Protein AF-A0A150J4T4-F1 (afdb_monomer)

Radius of gyration: 51.28 Å; Cα contacts (8 Å, |Δi|>4): 70; chains: 1; bounding box: 81×73×140 Å

Structure (mmCIF, N/CA/C/O backbone):
data_AF-A0A150J4T4-F1
#
_entry.id   AF-A0A150J4T4-F1
#
loop_
_atom_site.group_PDB
_atom_site.id
_atom_site.type_symbol
_atom_site.label_atom_id
_atom_site.label_alt_id
_atom_site.label_comp_id
_atom_site.label_asym_id
_atom_site.label_entity_id
_atom_site.label_seq_id
_atom_site.pdbx_PDB_ins_code
_atom_site.Cartn_x
_atom_site.Cartn_y
_atom_site.Cartn_z
_atom_site.occupancy
_atom_site.B_iso_or_equiv
_atom_site.auth_seq_id
_atom_site.auth_comp_id
_atom_site.auth_asym_id
_atom_site.auth_atom_id
_atom_site.pdbx_PDB_model_num
ATOM 1 N N . MET A 1 1 ? -23.985 5.289 67.553 1.00 44.44 1 MET A N 1
ATOM 2 C CA . MET A 1 1 ? -24.535 4.286 66.618 1.00 44.44 1 MET A CA 1
ATOM 3 C C . MET A 1 1 ? -24.590 2.968 67.360 1.00 44.44 1 MET A C 1
ATOM 5 O O . MET A 1 1 ? -23.587 2.594 67.950 1.00 44.44 1 MET A O 1
ATOM 9 N N . VAL A 1 2 ? -25.762 2.345 67.443 1.00 43.94 2 VAL A N 1
ATOM 10 C CA . VAL A 1 2 ? -25.934 1.063 68.137 1.00 43.94 2 VAL A CA 1
ATOM 11 C C . VAL A 1 2 ? -25.702 -0.031 67.099 1.00 43.94 2 VAL A C 1
ATOM 13 O O . VAL A 1 2 ? -26.466 -0.115 66.142 1.00 43.94 2 VAL A O 1
ATOM 16 N N . GLU A 1 3 ? -24.636 -0.821 67.242 1.00 53.38 3 GLU A N 1
ATOM 17 C CA . GLU A 1 3 ? -24.414 -2.005 66.402 1.00 53.38 3 GLU A CA 1
ATOM 18 C C . GLU A 1 3 ? -25.508 -3.039 66.697 1.00 53.38 3 GLU A C 1
ATOM 20 O O . GLU A 1 3 ? -25.481 -3.738 67.712 1.00 53.38 3 GLU A O 1
ATOM 25 N N . GLY A 1 4 ? -26.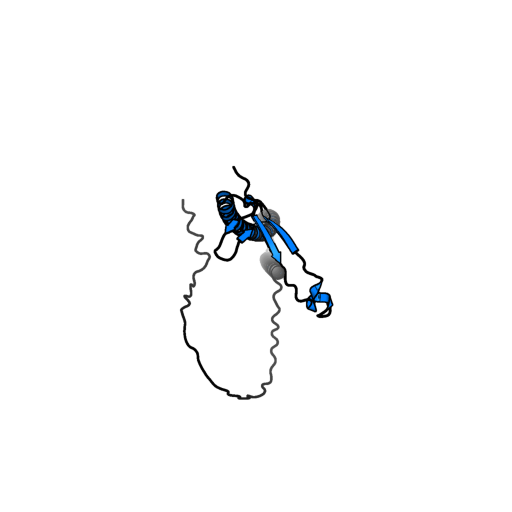505 -3.113 65.818 1.00 56.88 4 GLY A N 1
ATOM 26 C CA . GLY A 1 4 ? -27.524 -4.152 65.862 1.00 56.88 4 GLY A CA 1
ATOM 27 C C . GLY A 1 4 ? -26.960 -5.452 65.300 1.00 56.88 4 GLY A C 1
ATOM 28 O O . GLY A 1 4 ? -26.670 -5.536 64.110 1.00 56.88 4 GLY A O 1
ATOM 29 N N . LYS A 1 5 ? -26.810 -6.478 66.142 1.00 61.44 5 LYS A N 1
ATOM 30 C CA . LYS A 1 5 ? -26.473 -7.838 65.696 1.00 61.44 5 LYS A CA 1
ATOM 31 C C . LYS A 1 5 ? -27.761 -8.627 65.505 1.00 61.44 5 LYS A C 1
ATOM 33 O O . LYS A 1 5 ? -28.529 -8.779 66.453 1.00 61.44 5 LYS A O 1
ATOM 38 N N . ILE A 1 6 ? -27.984 -9.146 64.299 1.00 65.25 6 ILE A N 1
ATOM 39 C CA . ILE A 1 6 ? -29.091 -10.069 64.039 1.00 65.25 6 ILE A CA 1
ATOM 40 C C . ILE A 1 6 ? -28.565 -11.489 64.249 1.00 65.25 6 ILE A C 1
ATOM 42 O O . ILE A 1 6 ? -27.699 -11.957 63.507 1.00 65.25 6 ILE A O 1
ATOM 46 N N . LEU A 1 7 ? -29.077 -12.168 65.281 1.00 63.00 7 LEU A N 1
ATOM 47 C CA . LEU A 1 7 ? -28.852 -13.598 65.482 1.00 63.00 7 LEU A CA 1
ATOM 48 C C . LEU A 1 7 ? -29.991 -14.380 64.837 1.00 63.00 7 LEU A C 1
ATOM 50 O O . LEU A 1 7 ? -31.134 -14.304 65.289 1.00 63.00 7 LEU A O 1
ATOM 54 N N . ILE A 1 8 ? -29.665 -15.179 63.823 1.00 66.31 8 ILE A N 1
ATOM 55 C CA . ILE A 1 8 ? -30.619 -16.116 63.234 1.00 66.31 8 ILE A CA 1
ATOM 56 C C . ILE A 1 8 ? -30.304 -17.514 63.765 1.00 66.31 8 ILE A C 1
ATOM 58 O O . ILE A 1 8 ? -29.248 -18.087 63.491 1.00 66.31 8 ILE A O 1
ATOM 62 N N . HIS A 1 9 ? -31.242 -18.065 64.537 1.00 60.38 9 HIS A N 1
ATOM 63 C CA . HIS A 1 9 ? -31.222 -19.463 64.955 1.00 60.38 9 HIS A CA 1
ATOM 64 C C . HIS A 1 9 ? -31.926 -20.311 63.900 1.00 60.38 9 HIS A C 1
ATOM 66 O O . HIS A 1 9 ? -33.154 -20.397 63.875 1.00 60.38 9 HIS A O 1
ATOM 72 N N . MET A 1 10 ? -31.147 -20.947 63.026 1.00 56.84 10 MET A N 1
ATOM 73 C CA . MET A 1 10 ? -31.688 -21.884 62.049 1.00 56.84 10 MET A CA 1
ATOM 74 C C . MET A 1 10 ? -31.627 -23.303 62.608 1.00 56.84 10 MET A C 1
ATOM 76 O O . MET A 1 10 ? -30.552 -23.836 62.880 1.00 56.84 10 MET A O 1
ATOM 80 N N . LYS A 1 11 ? -32.796 -23.933 62.753 1.00 57.69 11 LYS A N 1
ATOM 81 C CA . LYS A 1 11 ? -32.890 -25.387 62.896 1.00 57.69 11 LYS A CA 1
ATOM 82 C C . LYS A 1 11 ? -32.939 -25.969 61.493 1.00 57.69 11 LYS A C 1
ATOM 84 O O . LYS A 1 11 ? -34.006 -26.004 60.882 1.00 57.69 11 LYS A O 1
ATOM 89 N N . LEU A 1 12 ? -31.789 -26.389 60.968 1.00 52.47 12 LEU A N 1
ATOM 90 C CA . LEU A 1 12 ? -31.786 -27.186 59.748 1.00 52.47 12 LEU A CA 1
ATOM 91 C C . LEU A 1 12 ? -32.365 -28.562 60.091 1.00 52.47 12 LEU A C 1
ATOM 93 O O . LEU A 1 12 ? -31.706 -29.397 60.705 1.00 52.47 12 LEU A O 1
ATOM 97 N N . GLY A 1 13 ? -33.614 -28.795 59.695 1.00 52.12 13 GLY A N 1
ATOM 98 C CA . GLY A 1 13 ? -34.152 -30.143 59.585 1.00 52.12 13 GLY A CA 1
ATOM 99 C C . GLY A 1 13 ? -33.518 -30.814 58.375 1.00 52.12 13 GLY A C 1
ATOM 100 O O . GLY A 1 13 ? -34.108 -30.819 57.301 1.00 52.12 13 GLY A O 1
ATOM 101 N N . GLN A 1 14 ? -32.294 -31.320 58.511 1.00 53.34 14 GLN A N 1
ATOM 102 C CA . GLN A 1 14 ? -31.745 -32.213 57.496 1.00 53.34 14 GLN A CA 1
ATOM 103 C C . GLN A 1 14 ? -32.508 -33.537 57.594 1.00 53.34 14 GLN A C 1
ATOM 105 O O . GLN A 1 14 ? -32.592 -34.129 58.672 1.00 53.34 14 GLN A O 1
ATOM 110 N N . SER A 1 15 ? -33.105 -33.987 56.487 1.00 51.44 15 SER A N 1
ATOM 111 C CA . SER A 1 15 ? -33.584 -35.367 56.397 1.00 51.44 15 SER A CA 1
ATOM 112 C C . SER A 1 15 ? -32.381 -36.276 56.635 1.00 51.44 15 SER A C 1
ATOM 114 O O . SER A 1 15 ? -31.403 -36.208 55.895 1.00 51.44 15 SER A O 1
ATOM 116 N N . ALA A 1 16 ? -32.426 -37.114 57.671 1.00 51.28 16 ALA A N 1
ATOM 117 C CA . ALA A 1 16 ? -31.330 -38.021 58.017 1.00 51.28 16 ALA A CA 1
ATOM 118 C C . ALA A 1 16 ? -30.992 -39.041 56.911 1.00 51.28 16 ALA A C 1
ATOM 120 O O . ALA A 1 16 ? -29.945 -39.687 56.964 1.00 51.28 16 ALA A O 1
ATOM 121 N N . GLU A 1 17 ? -31.833 -39.134 55.878 1.00 52.50 17 GLU A N 1
ATOM 122 C CA . GLU A 1 17 ? -31.587 -39.929 54.677 1.00 52.50 17 GLU A CA 1
ATOM 123 C C . GLU A 1 17 ? -30.376 -39.429 53.876 1.00 52.50 17 GLU A C 1
ATOM 125 O O . GLU A 1 17 ? -29.665 -40.249 53.302 1.00 52.50 17 GLU A O 1
ATOM 130 N N . SER A 1 18 ? -30.057 -38.124 53.891 1.00 54.88 18 SER A N 1
ATOM 131 C CA . SER A 1 18 ? -28.910 -37.589 53.133 1.00 54.88 18 SER A CA 1
ATOM 132 C C . SER A 1 18 ? -27.544 -37.997 53.700 1.00 54.88 18 SER A C 1
ATOM 134 O O . SER A 1 18 ? -26.526 -37.788 53.047 1.00 54.88 18 SER A O 1
ATOM 136 N N . TYR A 1 19 ? -27.518 -38.573 54.905 1.00 54.88 19 TYR A N 1
ATOM 137 C CA . TYR A 1 19 ? -26.314 -39.058 55.588 1.00 54.88 19 TYR A CA 1
ATOM 138 C C . TYR A 1 19 ? -26.352 -40.572 55.868 1.00 54.88 19 TYR A C 1
ATOM 140 O O . TYR A 1 19 ? -25.467 -41.083 56.549 1.00 54.88 19 TYR A O 1
ATOM 148 N N . GLY A 1 20 ? -27.358 -41.299 55.359 1.00 56.78 20 GLY A N 1
ATOM 149 C CA . GLY A 1 20 ? -27.469 -42.755 55.525 1.00 56.78 20 GLY A CA 1
ATOM 150 C C . GLY A 1 20 ? -27.797 -43.230 56.949 1.00 56.78 20 GLY A C 1
ATOM 151 O O . GLY A 1 20 ? -27.531 -44.383 57.279 1.00 56.78 20 GLY A O 1
ATOM 152 N N . LEU A 1 21 ? -28.357 -42.362 57.798 1.00 57.34 21 LEU A N 1
ATOM 153 C CA . LEU A 1 21 ? -28.653 -42.658 59.205 1.00 57.34 21 LEU A CA 1
ATOM 154 C C . LEU A 1 21 ? -30.080 -43.196 59.383 1.00 57.34 21 LEU A C 1
ATOM 156 O O . LEU A 1 21 ? -31.029 -42.720 58.755 1.00 57.34 21 LEU A O 1
ATOM 160 N N . SER A 1 22 ? -30.260 -44.169 60.281 1.00 55.09 22 SER A N 1
ATOM 161 C CA . SER A 1 22 ? -31.578 -44.749 60.571 1.00 55.09 22 SER A CA 1
ATOM 162 C C . SER A 1 22 ? -32.518 -43.738 61.253 1.00 55.09 22 SER A C 1
ATOM 164 O O . SER A 1 22 ? -32.083 -42.795 61.921 1.00 55.09 22 SER A O 1
ATOM 166 N N . ARG A 1 23 ? -33.844 -43.950 61.169 1.00 57.28 23 ARG A N 1
ATOM 167 C CA . ARG A 1 23 ? -34.845 -43.107 61.870 1.00 57.28 23 ARG A CA 1
ATOM 168 C C . ARG A 1 23 ? -34.575 -42.982 63.379 1.00 57.28 23 ARG A C 1
ATOM 170 O O . ARG A 1 23 ? -34.907 -41.957 63.971 1.00 57.28 23 ARG A O 1
ATOM 177 N N . SER A 1 24 ? -33.952 -43.980 63.999 1.00 58.16 24 SER A N 1
ATOM 178 C CA . SER A 1 24 ? -33.509 -43.958 65.400 1.00 58.16 24 SER A CA 1
ATOM 179 C C . SER A 1 24 ? -32.331 -43.010 65.654 1.00 58.16 24 SER A C 1
ATOM 181 O O . SER A 1 24 ? -32.320 -42.325 66.674 1.00 58.16 24 SER A O 1
ATOM 183 N N . GLU A 1 25 ? -31.382 -42.909 64.722 1.00 52.38 25 GLU A N 1
ATOM 184 C CA . GLU A 1 25 ? -30.168 -42.083 64.847 1.00 52.38 25 GLU A CA 1
ATOM 185 C C . GLU A 1 25 ? -30.406 -40.626 64.419 1.00 52.38 25 GLU A C 1
ATOM 187 O O . GLU A 1 25 ? -29.775 -39.704 64.936 1.00 52.38 25 GLU A O 1
ATOM 192 N N . SER A 1 26 ? -31.402 -40.394 63.558 1.00 52.44 26 SER A N 1
ATOM 193 C CA . SER A 1 26 ? -31.845 -39.060 63.126 1.00 52.44 26 SER A CA 1
ATOM 194 C C . SER A 1 26 ? -32.276 -38.134 64.273 1.00 52.44 26 SER A C 1
ATOM 196 O O . SER A 1 26 ? -32.155 -36.913 64.172 1.00 52.44 26 SER A O 1
ATOM 198 N N . LYS A 1 27 ? -32.750 -38.697 65.396 1.00 52.16 27 LYS A N 1
ATOM 199 C CA . LYS A 1 27 ? -33.182 -37.918 66.568 1.00 52.16 27 LYS A CA 1
ATOM 200 C C . LYS A 1 27 ? -32.024 -37.250 67.320 1.00 52.16 27 LYS A C 1
ATOM 202 O O . LYS A 1 27 ? -32.295 -36.315 68.073 1.00 52.16 27 LYS A O 1
ATOM 207 N N . LEU A 1 28 ? -30.777 -37.696 67.130 1.00 49.78 28 LEU A N 1
ATOM 208 C CA . LEU A 1 28 ? -29.605 -37.153 67.830 1.00 49.78 28 LEU A CA 1
ATOM 209 C C . LEU A 1 28 ? -28.916 -35.989 67.102 1.00 49.78 28 LEU A C 1
ATOM 211 O O . LEU A 1 28 ? -28.213 -35.213 67.745 1.00 49.78 28 LEU A O 1
ATOM 215 N N . LEU A 1 29 ? -29.129 -35.813 65.796 1.00 52.09 29 LEU A N 1
ATOM 216 C CA . LEU A 1 29 ? -28.404 -34.823 64.991 1.00 52.09 29 LEU A CA 1
ATOM 217 C C . LEU A 1 29 ? -29.255 -33.576 64.746 1.00 52.09 29 LEU A C 1
ATOM 219 O O . LEU A 1 29 ? -29.727 -33.307 63.645 1.00 52.09 29 LEU A O 1
ATOM 223 N N . ARG A 1 30 ? -29.461 -32.789 65.806 1.00 54.19 30 ARG A N 1
ATOM 224 C CA . ARG A 1 30 ? -29.933 -31.406 65.662 1.00 54.19 30 ARG A CA 1
ATOM 225 C C . ARG A 1 30 ? -28.726 -30.505 65.452 1.00 54.19 30 ARG A C 1
ATOM 227 O O . ARG A 1 30 ? -28.098 -30.069 66.411 1.00 54.19 30 ARG A O 1
ATOM 234 N N . PHE A 1 31 ? -28.412 -30.227 64.194 1.00 55.84 31 PHE A N 1
ATOM 235 C CA . PHE A 1 31 ? -27.431 -29.205 63.861 1.00 55.84 31 PHE A CA 1
ATOM 236 C C . PHE A 1 31 ? -28.074 -27.827 64.030 1.00 55.84 31 PHE A C 1
ATOM 238 O O . PHE A 1 31 ? -28.913 -27.404 63.234 1.00 55.84 31 PHE A O 1
ATOM 245 N N . GLU A 1 32 ? -27.704 -27.130 65.101 1.00 57.91 32 GLU A N 1
ATOM 246 C CA . GLU A 1 32 ? -28.008 -25.711 65.258 1.00 57.91 32 GLU A CA 1
ATOM 247 C C . GLU A 1 32 ? -26.859 -24.902 64.655 1.00 57.91 32 GLU A C 1
ATOM 249 O O . GLU A 1 32 ? -25.772 -24.816 65.227 1.00 57.91 32 GLU A O 1
ATOM 254 N N . THR A 1 33 ? -27.087 -24.307 63.486 1.00 58.50 33 THR A N 1
ATOM 255 C CA . THR A 1 33 ? -26.124 -23.379 62.888 1.00 58.50 33 THR A CA 1
ATOM 256 C C . THR A 1 33 ? -26.518 -21.961 63.274 1.00 58.50 33 THR A C 1
ATOM 258 O O . THR A 1 33 ? -27.594 -21.478 62.916 1.00 58.50 33 THR A O 1
ATOM 261 N N . LYS A 1 34 ? -25.646 -21.291 64.030 1.00 63.31 34 LYS A N 1
ATOM 262 C CA . LYS A 1 34 ? -25.787 -19.867 64.344 1.00 63.31 34 LYS A CA 1
ATOM 263 C C . LYS A 1 34 ? -25.130 -19.063 63.231 1.00 63.31 34 LYS A C 1
ATOM 265 O O . LYS A 1 34 ? -23.927 -19.192 63.017 1.00 63.31 34 LYS A O 1
ATOM 270 N N . ILE A 1 35 ? -25.915 -18.243 62.541 1.00 69.38 35 ILE A N 1
ATOM 271 C CA . ILE A 1 35 ? -25.404 -17.284 61.560 1.00 69.38 35 ILE A CA 1
ATOM 272 C C . ILE A 1 35 ? -25.532 -15.895 62.179 1.00 69.38 35 ILE A C 1
ATOM 274 O O . ILE A 1 35 ? -26.624 -15.481 62.576 1.00 69.38 35 ILE A O 1
ATOM 278 N N . THR A 1 36 ? -24.402 -15.200 62.283 1.00 70.06 36 THR A N 1
ATOM 279 C CA . THR A 1 36 ? -24.341 -13.801 62.714 1.00 70.06 36 THR A CA 1
ATOM 280 C C . THR A 1 36 ? -24.203 -12.950 61.465 1.00 70.06 36 THR A C 1
ATOM 282 O O . THR A 1 36 ? -23.236 -13.127 60.730 1.00 70.06 36 THR A O 1
ATOM 285 N N . ILE A 1 37 ? -25.164 -12.060 61.228 1.00 71.25 37 ILE A N 1
ATOM 286 C CA . ILE A 1 37 ? -25.134 -11.121 60.102 1.00 71.25 37 ILE A CA 1
ATOM 287 C C . ILE A 1 37 ? -24.942 -9.720 60.677 1.00 71.25 37 ILE A C 1
ATOM 289 O O . ILE A 1 37 ? -25.642 -9.330 61.621 1.00 71.25 37 ILE A O 1
ATOM 293 N N . VAL A 1 38 ? -23.981 -8.980 60.130 1.00 75.25 38 VAL A N 1
ATOM 294 C CA . VAL A 1 38 ? -23.744 -7.575 60.489 1.00 75.25 38 VAL A CA 1
ATOM 295 C C . VAL A 1 38 ? -24.629 -6.680 59.618 1.00 75.25 38 VAL A C 1
ATOM 297 O O . VAL A 1 38 ? -24.877 -6.998 58.458 1.00 75.25 38 VAL A O 1
ATOM 300 N N . SER A 1 39 ? -25.107 -5.552 60.153 1.00 72.06 39 SER A N 1
ATOM 301 C CA . SER A 1 39 ? -25.950 -4.597 59.412 1.00 72.06 39 SER A CA 1
ATOM 302 C C . SER A 1 39 ? -25.355 -4.181 58.066 1.00 72.06 39 SER A C 1
ATOM 304 O O . SER A 1 39 ? -26.080 -4.065 57.085 1.00 72.06 39 SER A O 1
ATOM 306 N N . ASP A 1 40 ? -24.036 -4.015 58.016 1.00 71.88 40 ASP A N 1
ATOM 307 C CA . ASP A 1 40 ? -23.297 -3.563 56.834 1.00 71.88 40 ASP A CA 1
ATOM 308 C C . ASP A 1 40 ? -23.242 -4.617 55.718 1.00 71.88 40 ASP A C 1
ATOM 310 O O . ASP A 1 40 ? -22.924 -4.299 54.574 1.00 71.88 40 ASP A O 1
ATOM 314 N N . GLU A 1 41 ? -23.549 -5.875 56.041 1.00 73.56 41 GLU A N 1
ATOM 315 C CA . GLU A 1 41 ? -23.630 -6.971 55.076 1.00 73.56 41 GLU A CA 1
ATOM 316 C C . GLU A 1 41 ? -25.030 -7.068 54.449 1.00 73.56 41 GLU A C 1
ATOM 318 O O . GLU A 1 41 ? -25.207 -7.756 53.446 1.00 73.56 41 GLU A O 1
ATOM 323 N N . ILE A 1 42 ? -26.040 -6.396 55.014 1.00 76.62 42 ILE A N 1
ATOM 324 C CA . ILE A 1 42 ? -27.425 -6.462 54.537 1.00 76.62 42 ILE A CA 1
ATOM 325 C C . ILE A 1 42 ? -27.626 -5.455 53.403 1.00 76.62 42 ILE A C 1
ATOM 327 O O . ILE A 1 42 ? -27.611 -4.244 53.601 1.00 76.62 42 ILE A O 1
ATOM 331 N N . VAL A 1 43 ? -27.884 -5.972 52.203 1.00 76.62 43 VAL A N 1
ATOM 332 C CA . VAL A 1 43 ? -28.137 -5.172 50.995 1.00 76.62 43 VAL A CA 1
ATOM 333 C C . VAL A 1 43 ? -29.601 -4.755 50.910 1.00 76.62 43 VAL A C 1
ATOM 335 O O . VAL A 1 43 ? -29.919 -3.639 50.507 1.00 76.62 43 VAL A O 1
ATOM 338 N N . SER A 1 44 ? -30.511 -5.670 51.246 1.00 78.75 44 SER A N 1
ATOM 339 C CA . SER A 1 44 ? -31.951 -5.437 51.173 1.00 78.75 44 SER A CA 1
ATOM 340 C C . SER A 1 44 ? -32.707 -6.406 52.079 1.00 78.75 44 SER A C 1
ATOM 342 O O . SER A 1 44 ? -32.322 -7.570 52.211 1.00 78.75 44 SER A O 1
ATOM 344 N N . VAL A 1 45 ? -33.795 -5.927 52.681 1.00 80.31 45 VAL A N 1
ATOM 345 C CA . VAL A 1 45 ? -34.725 -6.726 53.485 1.00 80.31 45 VAL A CA 1
ATOM 346 C C . VAL A 1 45 ? -36.075 -6.728 52.775 1.00 80.31 45 VAL A C 1
ATOM 348 O O . VAL A 1 45 ? -36.731 -5.693 52.666 1.00 80.31 45 VAL A O 1
ATOM 351 N N . GLY A 1 46 ? -36.465 -7.888 52.255 1.00 81.75 46 GLY A N 1
ATOM 352 C CA . GLY A 1 46 ? -37.793 -8.144 51.714 1.00 81.75 46 GLY A CA 1
ATOM 353 C C . GLY A 1 46 ? -38.745 -8.686 52.782 1.00 81.75 46 GLY A C 1
ATOM 354 O O . GLY A 1 46 ? -38.369 -8.890 53.934 1.00 81.75 46 GLY A O 1
ATOM 355 N N . LYS A 1 47 ? -39.991 -8.958 52.381 1.00 83.06 47 LYS A N 1
ATOM 356 C CA . LYS A 1 47 ? -41.014 -9.531 53.271 1.00 83.06 47 LYS A CA 1
ATOM 357 C C . LYS A 1 47 ? -40.627 -10.926 53.788 1.00 83.06 47 LYS A C 1
ATOM 359 O O . LYS A 1 47 ? -40.839 -11.202 54.962 1.00 83.06 47 LYS A O 1
ATOM 364 N N . ASP A 1 48 ? -40.020 -11.747 52.926 1.00 82.56 48 ASP A N 1
ATOM 365 C CA . ASP A 1 48 ? -39.706 -13.159 53.205 1.00 82.56 48 ASP A CA 1
ATOM 366 C C . ASP A 1 48 ? -38.211 -13.508 53.030 1.00 82.56 48 ASP A C 1
ATOM 368 O O . ASP A 1 48 ? -37.812 -14.656 53.223 1.00 82.56 48 ASP A O 1
ATOM 372 N N . CYS A 1 49 ? -37.358 -12.548 52.650 1.00 77.19 49 CYS A N 1
ATOM 373 C CA . CYS A 1 49 ? -35.932 -12.792 52.416 1.00 77.19 49 CYS A CA 1
ATOM 374 C C . CYS A 1 49 ? -35.048 -11.607 52.825 1.00 77.19 49 CYS A C 1
ATOM 376 O O . CYS A 1 49 ? -35.457 -10.450 52.768 1.00 77.19 49 CYS A O 1
ATOM 378 N N . ILE A 1 50 ? -33.807 -11.907 53.211 1.00 77.25 50 ILE A N 1
ATOM 379 C CA . ILE A 1 50 ? -32.753 -10.919 53.463 1.00 77.25 50 ILE A CA 1
ATOM 380 C C . ILE A 1 50 ? -31.638 -11.187 52.453 1.00 77.25 50 ILE A C 1
ATOM 382 O O . ILE A 1 50 ? -31.128 -12.306 52.378 1.00 77.25 50 ILE A O 1
ATOM 386 N N . ILE A 1 51 ? -31.271 -10.174 51.670 1.00 78.38 51 ILE A N 1
ATOM 387 C CA . ILE A 1 51 ? -30.161 -10.243 50.717 1.00 78.38 51 ILE A CA 1
ATOM 388 C C . ILE A 1 51 ? -28.909 -9.742 51.427 1.00 78.38 51 ILE A C 1
ATOM 390 O O . ILE A 1 51 ? -28.860 -8.592 51.863 1.00 78.38 51 ILE A O 1
ATOM 394 N N . VAL A 1 52 ? -27.902 -10.608 51.524 1.00 78.50 52 VAL A N 1
ATOM 395 C CA . VAL A 1 52 ? -26.642 -10.332 52.219 1.00 78.50 52 VAL A CA 1
ATOM 396 C C . VAL A 1 52 ? -25.500 -10.332 51.202 1.00 78.50 52 VAL A C 1
ATOM 398 O O . VAL A 1 52 ? -25.341 -11.308 50.466 1.00 78.50 52 VAL A O 1
ATOM 401 N N . SER A 1 53 ? -24.695 -9.271 51.142 1.00 72.88 53 SER A N 1
ATOM 402 C CA . SER A 1 53 ? -23.451 -9.252 50.372 1.00 72.88 53 SER A CA 1
ATOM 403 C C . SER A 1 53 ? -22.294 -9.649 51.275 1.00 72.88 53 SER A C 1
ATOM 405 O O . SER A 1 53 ? -22.049 -9.032 52.307 1.00 72.88 53 SER A O 1
ATOM 407 N N . LYS A 1 54 ? -21.523 -10.662 50.867 1.00 66.06 54 LYS A N 1
ATOM 408 C CA . LYS A 1 54 ? -20.267 -11.041 51.536 1.00 66.06 54 LYS A CA 1
ATOM 409 C C . LYS A 1 54 ? -19.126 -10.058 51.222 1.00 66.06 54 LYS A C 1
ATOM 411 O O . LYS A 1 54 ? -18.065 -10.456 50.752 1.00 66.06 54 LYS A O 1
ATOM 416 N N . GLY A 1 55 ? -19.366 -8.767 51.429 1.00 66.50 55 GLY A N 1
ATOM 417 C CA . GLY A 1 55 ? -18.435 -7.680 51.138 1.00 66.50 55 GLY A CA 1
ATOM 418 C C . GLY A 1 55 ? -19.139 -6.325 51.070 1.00 66.50 55 GLY A C 1
ATOM 419 O O . GLY A 1 55 ? -20.362 -6.263 50.928 1.00 66.50 55 GLY A O 1
ATOM 420 N N . LYS A 1 56 ? -18.362 -5.238 51.157 1.00 68.38 56 LYS A N 1
ATOM 421 C CA . LYS A 1 56 ? -18.875 -3.872 50.984 1.00 68.38 56 LYS A CA 1
ATOM 422 C C . LYS A 1 56 ? -19.350 -3.696 49.545 1.00 68.38 56 LYS A C 1
ATOM 424 O O . LYS A 1 56 ? -18.544 -3.804 48.621 1.00 68.38 56 LYS A O 1
ATOM 429 N N . LEU A 1 57 ? -20.642 -3.431 49.356 1.00 69.00 57 LEU A N 1
ATOM 430 C CA . LEU A 1 57 ? -21.152 -3.042 48.045 1.00 69.00 57 LEU A CA 1
ATOM 431 C C . LEU A 1 57 ? -20.517 -1.694 47.662 1.00 69.00 57 LEU A C 1
ATOM 433 O O . LEU A 1 57 ? -20.583 -0.761 48.469 1.00 69.00 57 LEU A O 1
ATOM 437 N N . PRO A 1 58 ? -19.914 -1.560 46.469 1.00 72.50 58 PRO A N 1
ATOM 438 C CA . PRO A 1 58 ? -19.454 -0.262 46.007 1.00 72.50 58 PRO A CA 1
ATOM 439 C C . PRO A 1 58 ? -20.651 0.704 45.903 1.00 72.50 58 PRO A C 1
ATOM 441 O O . PRO A 1 58 ? -21.763 0.272 45.569 1.00 72.50 58 PRO A O 1
ATOM 444 N N . PRO A 1 59 ? -20.456 2.002 46.191 1.00 81.62 59 PRO A N 1
ATOM 445 C CA . PRO A 1 59 ? -21.494 3.017 46.081 1.00 81.62 59 PRO A CA 1
ATOM 446 C C . PRO A 1 59 ? -22.224 2.969 44.735 1.00 81.62 59 PRO A C 1
ATOM 448 O O . PRO A 1 59 ? -21.626 2.727 43.684 1.00 81.62 59 PRO A O 1
ATOM 451 N N . LEU A 1 60 ? -23.521 3.292 44.741 1.00 79.44 60 LEU A N 1
ATOM 452 C CA . LEU A 1 60 ? -24.349 3.355 43.527 1.00 79.44 60 LEU A CA 1
ATOM 453 C C . LEU A 1 60 ? -23.735 4.237 42.425 1.00 79.44 60 LEU A C 1
ATOM 455 O O . LEU A 1 60 ? -23.910 3.961 41.238 1.00 79.44 60 LEU A O 1
ATOM 459 N N . GLU A 1 61 ? -23.012 5.288 42.806 1.00 84.75 61 GLU A N 1
ATOM 460 C CA . GLU A 1 61 ? -22.295 6.172 41.883 1.00 84.75 61 GLU A CA 1
ATOM 461 C C . GLU A 1 61 ? -21.161 5.460 41.138 1.00 84.75 61 GLU A C 1
ATOM 463 O O . GLU A 1 61 ? -21.018 5.635 39.929 1.00 84.75 61 GLU A O 1
ATOM 468 N N . GLU A 1 62 ? -20.390 4.617 41.825 1.00 86.00 62 GLU A N 1
ATOM 469 C CA . GLU A 1 62 ? -19.305 3.837 41.221 1.00 86.00 62 GLU A CA 1
ATOM 470 C C . GLU A 1 62 ? -19.852 2.784 40.258 1.00 86.00 62 GLU A C 1
ATOM 472 O O . GLU A 1 62 ? -19.329 2.617 39.158 1.00 86.00 62 GLU A O 1
ATOM 477 N N . ILE A 1 63 ? -20.971 2.142 40.610 1.00 85.25 63 ILE A N 1
ATOM 478 C CA . ILE A 1 63 ? -21.651 1.178 39.733 1.00 85.25 63 ILE A CA 1
ATOM 479 C C . ILE A 1 63 ? -22.138 1.862 38.446 1.00 85.25 63 ILE A C 1
ATOM 481 O O . ILE A 1 63 ? -22.006 1.306 37.353 1.00 85.25 63 ILE A O 1
ATOM 485 N N . LYS A 1 64 ? -22.689 3.080 38.547 1.00 89.00 64 LYS A N 1
ATOM 486 C CA . LYS A 1 64 ? -23.098 3.867 37.372 1.00 89.00 64 LYS A CA 1
ATOM 487 C C . LYS A 1 64 ? -21.895 4.242 36.503 1.00 89.00 64 LYS A C 1
ATOM 489 O O . LYS A 1 64 ? -21.963 4.044 35.293 1.00 89.00 64 LYS A O 1
ATOM 494 N N . LYS A 1 65 ? -20.792 4.705 37.104 1.00 92.94 65 LYS A N 1
ATOM 495 C CA . LYS A 1 65 ? -19.541 5.006 36.383 1.00 92.94 65 LYS A CA 1
ATOM 496 C C . LYS A 1 65 ? -18.994 3.774 35.663 1.00 92.94 65 LYS A C 1
ATOM 498 O O . LYS A 1 65 ? -18.671 3.858 34.487 1.00 92.94 65 LYS A O 1
ATOM 503 N N . ALA A 1 66 ? -18.983 2.613 36.317 1.00 90.44 66 ALA A N 1
ATOM 504 C CA . ALA A 1 66 ? -18.531 1.363 35.711 1.00 90.44 66 ALA A CA 1
ATOM 505 C C . ALA A 1 66 ? -19.366 0.958 34.483 1.00 90.44 66 ALA A C 1
ATOM 507 O O . ALA A 1 66 ? -18.813 0.462 33.504 1.00 90.44 66 ALA A O 1
ATOM 508 N N . LYS A 1 67 ? -20.686 1.201 34.496 1.00 92.94 67 LYS A N 1
ATOM 509 C CA . LYS A 1 67 ? -21.534 0.976 33.313 1.00 92.94 67 LYS A CA 1
ATOM 510 C C . LYS A 1 67 ? -21.164 1.896 32.151 1.00 92.94 67 LYS A C 1
ATOM 512 O O . LYS A 1 67 ? -21.106 1.421 31.021 1.00 92.94 67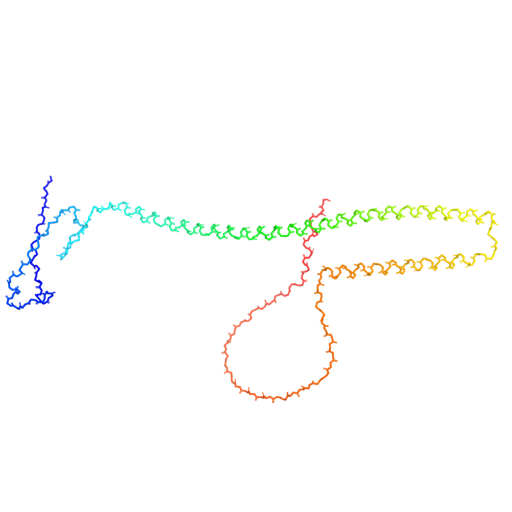 LYS A O 1
ATOM 517 N N . VAL A 1 68 ? -20.904 3.174 32.429 1.00 94.31 68 VAL A N 1
ATOM 518 C CA . VAL A 1 68 ? -20.469 4.143 31.409 1.00 94.31 68 VAL A CA 1
ATOM 519 C C . VAL A 1 68 ? -19.112 3.738 30.840 1.00 94.31 68 VAL A C 1
ATOM 521 O O . VAL A 1 68 ? -18.996 3.575 29.633 1.00 94.31 68 VAL A O 1
ATOM 524 N N . TYR A 1 69 ? -18.130 3.444 31.697 1.00 95.00 69 TYR A N 1
ATOM 525 C CA . TYR A 1 69 ? -16.811 2.988 31.252 1.00 95.00 69 TYR A CA 1
ATOM 526 C C . TYR A 1 69 ? -16.868 1.697 30.446 1.00 95.00 69 TYR A C 1
ATOM 528 O O . TYR A 1 69 ? -16.103 1.535 29.502 1.00 95.00 69 TYR A O 1
ATOM 536 N N . LYS A 1 70 ? -17.774 0.774 30.783 1.00 95.50 70 LYS A N 1
ATOM 537 C CA . LYS A 1 70 ? -17.976 -0.430 29.978 1.00 95.50 70 LYS A CA 1
ATOM 538 C C . LYS A 1 70 ? -18.464 -0.078 28.571 1.00 95.50 70 LYS A C 1
ATOM 540 O O . LYS A 1 70 ? -17.884 -0.563 27.609 1.00 95.50 70 LYS A O 1
ATOM 545 N N . ALA A 1 71 ? -19.475 0.783 28.459 1.00 94.81 71 ALA A N 1
ATOM 546 C CA . ALA A 1 71 ? -19.995 1.221 27.165 1.00 94.81 71 ALA A CA 1
ATOM 547 C C . ALA A 1 71 ? -18.936 1.972 26.337 1.00 94.81 71 ALA A C 1
ATOM 549 O O . ALA A 1 71 ? -18.795 1.719 25.144 1.00 94.81 71 ALA A O 1
ATOM 550 N N . GLU A 1 72 ? -18.152 2.847 26.970 1.00 95.62 72 GLU A N 1
ATOM 551 C CA . GLU A 1 72 ? -17.038 3.544 26.317 1.00 95.62 72 GLU A CA 1
ATOM 552 C C . GLU A 1 72 ? -15.959 2.570 25.839 1.00 95.62 72 GLU A C 1
ATOM 554 O O . GLU A 1 72 ? -15.470 2.696 24.722 1.00 95.62 72 GLU A O 1
ATOM 559 N N . ASN A 1 73 ? -15.604 1.574 26.651 1.00 95.88 73 ASN A N 1
ATOM 560 C CA . ASN A 1 73 ? -14.601 0.574 26.294 1.00 95.88 73 ASN A CA 1
ATOM 561 C C . ASN A 1 73 ? -15.079 -0.314 25.136 1.00 95.88 73 ASN A C 1
ATOM 563 O O . ASN A 1 73 ? -14.316 -0.586 24.214 1.00 95.88 73 ASN A O 1
ATOM 567 N N . ASP A 1 74 ? -16.351 -0.711 25.138 1.00 95.81 74 ASP A N 1
ATOM 568 C CA . ASP A 1 74 ? -16.939 -1.467 24.033 1.00 95.81 74 ASP A CA 1
ATOM 569 C C . ASP A 1 74 ? -16.962 -0.625 22.738 1.00 95.81 74 ASP A C 1
ATOM 571 O O . ASP A 1 74 ? -16.536 -1.114 21.694 1.00 95.81 74 ASP A O 1
ATOM 575 N N . SER A 1 75 ? -17.306 0.668 22.816 1.00 96.56 75 SER A N 1
ATOM 576 C CA . SER A 1 75 ? -17.211 1.592 21.671 1.00 96.56 75 SER A CA 1
ATOM 577 C C . SER A 1 75 ? -15.770 1.804 21.187 1.00 96.56 75 SER A C 1
ATOM 579 O O . SER A 1 75 ? -15.523 1.911 19.986 1.00 96.56 75 SER A O 1
ATOM 581 N N . LEU A 1 76 ? -14.793 1.857 22.096 1.00 96.94 76 LEU A N 1
ATOM 582 C CA . LEU A 1 76 ? -13.381 1.977 21.729 1.00 96.94 76 LEU A CA 1
ATOM 583 C C . LEU A 1 76 ? -12.857 0.714 21.042 1.00 96.94 76 LEU A C 1
ATOM 585 O O . LEU A 1 76 ? -12.047 0.829 20.126 1.00 96.94 76 LEU A O 1
ATOM 589 N N . LYS A 1 77 ? -13.317 -0.476 21.442 1.00 97.25 77 LYS A N 1
ATOM 590 C CA . LYS A 1 77 ? -12.963 -1.731 20.762 1.00 97.25 77 LYS A CA 1
ATOM 591 C C . LYS A 1 77 ? -13.486 -1.773 19.334 1.00 97.25 77 LYS A C 1
ATOM 593 O O . LYS A 1 77 ? -12.766 -2.235 18.458 1.00 97.25 77 LYS A O 1
ATOM 598 N N . GLU A 1 78 ? -14.702 -1.285 19.111 1.00 96.88 78 GLU A N 1
ATOM 599 C CA . GLU A 1 78 ? -15.291 -1.196 17.773 1.00 96.88 78 GLU A CA 1
ATOM 600 C C . GLU A 1 78 ? -14.470 -0.264 16.874 1.00 96.88 78 GLU A C 1
ATOM 602 O O . GLU A 1 78 ? -13.993 -0.688 15.826 1.00 96.88 78 GLU A O 1
ATOM 607 N N . LYS A 1 79 ? -14.154 0.949 17.348 1.00 96.88 79 LYS A N 1
ATOM 608 C CA . LYS A 1 79 ? -13.274 1.881 16.618 1.00 96.88 79 LYS A CA 1
ATOM 609 C C . LYS A 1 79 ? -11.883 1.306 16.353 1.00 96.88 79 LYS A C 1
ATOM 611 O O . LYS A 1 79 ? -11.293 1.557 15.310 1.00 96.88 79 LYS A O 1
ATOM 616 N N . LEU A 1 80 ? -11.331 0.556 17.306 1.00 96.75 80 LEU A N 1
ATOM 617 C CA . LEU A 1 80 ? -10.031 -0.090 17.140 1.00 96.75 80 LEU A CA 1
ATOM 618 C C . LEU A 1 80 ? -10.078 -1.197 16.076 1.00 96.75 80 LEU A C 1
ATOM 620 O O . LEU A 1 80 ? -9.098 -1.379 15.358 1.00 96.75 80 LEU A O 1
ATOM 624 N N . ALA A 1 81 ? -11.200 -1.911 15.956 1.00 97.00 81 ALA A N 1
ATOM 625 C CA . ALA A 1 81 ? -11.411 -2.877 14.883 1.00 97.00 81 ALA A CA 1
ATOM 626 C C . ALA A 1 81 ? -11.498 -2.179 13.516 1.00 97.00 81 ALA A C 1
ATOM 628 O O . ALA A 1 81 ? -10.756 -2.550 12.613 1.00 97.00 81 ALA A O 1
ATOM 629 N N . GLU A 1 82 ? -12.295 -1.112 13.397 1.00 97.06 82 GLU A N 1
ATOM 630 C CA . GLU A 1 82 ? -12.411 -0.325 12.157 1.00 97.06 82 GLU A CA 1
ATOM 631 C C . GLU A 1 82 ? -11.050 0.209 11.681 1.00 97.06 82 GLU A C 1
ATOM 633 O O . GLU A 1 82 ? -10.668 0.026 10.525 1.00 97.06 82 GLU A O 1
ATOM 638 N N . VAL A 1 83 ? -10.271 0.813 12.585 1.00 97.44 83 VAL A N 1
ATOM 639 C CA . VAL A 1 83 ? -8.937 1.342 12.254 1.00 97.44 83 VAL A CA 1
ATOM 640 C C . VAL A 1 83 ? -7.967 0.226 11.855 1.00 97.44 83 VAL A C 1
ATOM 642 O O . VAL A 1 83 ? -7.129 0.427 10.974 1.00 97.44 83 VAL A O 1
ATOM 645 N N . ASN A 1 84 ? -8.064 -0.957 12.467 1.00 97.50 84 ASN A N 1
ATOM 646 C CA . ASN A 1 84 ? -7.249 -2.105 12.067 1.00 97.50 84 ASN A CA 1
ATOM 647 C C . ASN A 1 84 ? -7.611 -2.604 10.662 1.00 97.50 84 ASN A C 1
ATOM 649 O O . ASN A 1 84 ? -6.704 -2.902 9.885 1.00 97.50 84 ASN A O 1
ATOM 653 N N . ASP A 1 85 ? -8.896 -2.638 10.309 1.00 97.12 85 ASP A N 1
ATOM 654 C CA . ASP A 1 85 ? -9.341 -3.033 8.969 1.00 97.12 85 ASP A CA 1
ATOM 655 C C . ASP A 1 85 ? -8.868 -2.026 7.905 1.00 97.12 85 ASP A C 1
ATOM 657 O O . ASP A 1 85 ? -8.399 -2.400 6.824 1.00 97.12 85 ASP A O 1
ATOM 661 N N . GLU A 1 86 ? -8.924 -0.726 8.207 1.00 97.00 86 GLU A N 1
ATOM 662 C CA . GLU A 1 86 ? -8.365 0.324 7.347 1.00 97.00 86 GLU A CA 1
ATOM 663 C C . GLU A 1 86 ? -6.842 0.202 7.194 1.00 97.00 86 GLU A C 1
ATOM 665 O O . GLU A 1 86 ? -6.299 0.359 6.090 1.00 97.00 86 GLU A O 1
ATOM 670 N N . LEU A 1 87 ? -6.139 -0.119 8.282 1.00 96.56 87 LEU A N 1
ATOM 671 C CA . LEU A 1 87 ? -4.700 -0.361 8.266 1.00 96.56 87 LEU A CA 1
ATOM 672 C C . LEU A 1 87 ? -4.351 -1.577 7.398 1.00 96.56 87 LEU A C 1
ATOM 674 O O . LEU A 1 87 ? -3.441 -1.512 6.573 1.00 96.56 87 LEU A O 1
ATOM 678 N N . GLU A 1 88 ? -5.089 -2.675 7.524 1.00 96.94 88 GLU A N 1
ATOM 679 C CA . GLU A 1 88 ? -4.849 -3.864 6.711 1.00 96.94 88 GLU A CA 1
ATOM 680 C C . GLU A 1 88 ? -5.108 -3.583 5.223 1.00 96.94 88 GLU A C 1
ATOM 682 O O . GLU A 1 88 ? -4.293 -3.923 4.360 1.00 96.94 88 GLU A O 1
ATOM 687 N N . ASN A 1 89 ? -6.195 -2.876 4.909 1.00 97.25 89 ASN A N 1
ATOM 688 C CA . ASN A 1 89 ? -6.513 -2.468 3.543 1.00 97.25 89 ASN A CA 1
ATOM 689 C C . ASN A 1 89 ? -5.448 -1.542 2.942 1.00 97.25 89 ASN A C 1
ATOM 691 O O . ASN A 1 89 ? -5.079 -1.691 1.773 1.00 97.25 89 ASN A O 1
ATOM 695 N N . SER A 1 90 ? -4.937 -0.587 3.719 1.00 95.38 90 SER A N 1
ATOM 696 C CA . SER A 1 90 ? -3.871 0.310 3.264 1.00 95.38 90 SER A CA 1
ATOM 697 C C . SER A 1 90 ? -2.543 -0.426 3.067 1.00 95.38 90 SER A C 1
ATOM 699 O O . SER A 1 90 ? -1.870 -0.184 2.063 1.00 95.38 90 SER A O 1
ATOM 701 N N . LEU A 1 91 ? -2.203 -1.394 3.923 1.00 96.94 91 LEU A N 1
ATOM 702 C CA . LEU A 1 91 ? -1.039 -2.264 3.731 1.00 96.94 91 LEU A CA 1
ATOM 703 C C . LEU A 1 91 ? -1.152 -3.120 2.462 1.00 96.94 91 LEU A C 1
ATOM 705 O O . LEU A 1 91 ? -0.177 -3.232 1.715 1.00 96.94 91 LEU A O 1
ATOM 709 N N . ARG A 1 92 ? -2.338 -3.671 2.170 1.00 96.25 92 ARG A N 1
ATOM 710 C CA . ARG A 1 92 ? -2.595 -4.413 0.923 1.00 96.25 92 ARG A CA 1
ATOM 711 C C . ARG A 1 92 ? -2.398 -3.524 -0.307 1.00 96.25 92 ARG A C 1
ATOM 713 O O . ARG A 1 92 ? -1.665 -3.907 -1.215 1.00 96.25 92 ARG A O 1
ATOM 720 N N . LYS A 1 93 ? -2.972 -2.314 -0.310 1.00 97.19 93 LYS A N 1
ATOM 721 C CA . LYS A 1 93 ? -2.779 -1.329 -1.395 1.00 97.19 93 LYS A CA 1
ATOM 722 C C . LYS A 1 93 ? -1.308 -0.957 -1.576 1.00 97.19 93 LYS A C 1
ATOM 724 O O . LYS A 1 93 ? -0.824 -0.878 -2.698 1.00 97.19 93 LYS A O 1
ATOM 729 N N . LEU A 1 94 ? -0.587 -0.756 -0.475 1.00 96.31 94 LEU A N 1
ATOM 730 C CA . LEU A 1 94 ? 0.829 -0.402 -0.503 1.00 96.31 94 LEU A CA 1
ATOM 731 C C . LEU A 1 94 ? 1.694 -1.522 -1.091 1.00 96.31 94 LEU A C 1
ATOM 733 O O . LEU A 1 94 ? 2.691 -1.230 -1.748 1.00 96.31 94 LEU A O 1
ATOM 737 N N . LYS A 1 95 ? 1.323 -2.789 -0.879 1.00 97.19 95 LYS A N 1
ATOM 738 C CA . LYS A 1 95 ? 2.013 -3.928 -1.490 1.00 97.19 95 LYS A CA 1
ATOM 739 C C . LYS A 1 95 ? 1.858 -3.929 -3.013 1.00 97.19 95 LYS A C 1
ATOM 741 O O . LYS A 1 95 ? 2.872 -3.964 -3.698 1.00 97.19 95 LYS A O 1
ATOM 746 N N . VAL A 1 96 ? 0.628 -3.788 -3.511 1.00 97.31 96 VAL A N 1
ATOM 747 C CA . VAL A 1 96 ? 0.347 -3.701 -4.958 1.00 97.31 96 VAL A CA 1
ATOM 748 C C . VAL A 1 96 ? 1.110 -2.533 -5.586 1.00 97.31 96 VAL A C 1
ATOM 750 O O . VAL A 1 96 ? 1.858 -2.718 -6.535 1.00 97.31 96 VAL A O 1
ATOM 753 N N . LEU A 1 97 ? 1.047 -1.345 -4.975 1.00 97.06 97 LEU A N 1
ATOM 754 C CA . LEU A 1 97 ? 1.763 -0.170 -5.484 1.00 97.06 97 LEU A CA 1
ATOM 755 C C . LEU A 1 97 ? 3.289 -0.346 -5.518 1.00 97.06 97 LEU A C 1
ATOM 757 O O . LEU A 1 97 ? 3.960 0.275 -6.340 1.00 97.06 97 LEU A O 1
ATOM 761 N N . LYS A 1 98 ? 3.866 -1.154 -4.620 1.00 97.00 98 LYS A N 1
ATOM 762 C CA . LYS A 1 98 ? 5.300 -1.478 -4.659 1.00 97.00 98 LYS A CA 1
ATOM 763 C C . LYS A 1 98 ? 5.643 -2.408 -5.819 1.00 97.00 98 LYS A C 1
ATOM 765 O O . LYS A 1 98 ? 6.694 -2.218 -6.426 1.00 97.00 98 LYS A O 1
ATOM 770 N N . GLU A 1 99 ? 4.784 -3.381 -6.102 1.00 96.94 99 GLU A N 1
ATOM 771 C CA . GLU A 1 99 ? 4.930 -4.290 -7.243 1.00 96.94 99 GLU A CA 1
ATOM 772 C C . GLU A 1 99 ? 4.832 -3.493 -8.557 1.00 96.94 99 GLU A C 1
ATOM 774 O O . GLU A 1 99 ? 5.795 -3.496 -9.327 1.00 96.94 99 GLU A O 1
ATOM 779 N N . ASP A 1 100 ? 3.789 -2.672 -8.725 1.00 96.56 100 ASP A N 1
ATOM 780 C CA . ASP A 1 100 ? 3.615 -1.785 -9.889 1.00 96.56 100 ASP A CA 1
ATOM 781 C C . ASP A 1 100 ? 4.814 -0.847 -10.081 1.00 96.56 100 ASP A C 1
ATOM 783 O O . ASP A 1 100 ? 5.314 -0.654 -11.190 1.00 96.56 100 ASP A O 1
ATOM 787 N N . LYS A 1 101 ? 5.319 -0.266 -8.983 1.00 96.69 101 LYS A N 1
ATOM 788 C CA . LYS A 1 101 ? 6.507 0.592 -9.020 1.00 96.69 101 LYS A CA 1
ATOM 789 C C . LYS A 1 101 ? 7.723 -0.169 -9.547 1.00 96.69 101 LYS A C 1
ATOM 791 O O . LYS A 1 101 ? 8.443 0.370 -10.381 1.00 96.69 101 LYS A O 1
ATOM 796 N N . SER A 1 102 ? 7.953 -1.391 -9.071 1.00 96.00 102 SER A N 1
ATOM 797 C CA . SER A 1 102 ? 9.093 -2.197 -9.516 1.00 96.00 102 SER A CA 1
ATOM 798 C C . SER A 1 102 ? 8.992 -2.583 -10.995 1.00 96.00 102 SER A C 1
ATOM 800 O O . SER A 1 102 ? 9.993 -2.539 -11.710 1.00 96.00 102 SER A O 1
ATOM 802 N N . GLU A 1 103 ? 7.784 -2.874 -11.483 1.00 96.62 103 GLU A N 1
ATOM 803 C CA . GLU A 1 103 ? 7.539 -3.157 -12.897 1.00 96.62 103 GLU A CA 1
ATOM 804 C C . GLU A 1 103 ? 7.778 -1.915 -13.769 1.00 96.62 103 GLU A C 1
ATOM 806 O O . GLU A 1 103 ? 8.433 -1.992 -14.811 1.00 96.62 103 GLU A O 1
ATOM 811 N N . LEU A 1 104 ? 7.299 -0.746 -13.332 1.00 97.12 104 LEU A N 1
ATOM 812 C CA . LEU A 1 104 ? 7.523 0.519 -14.033 1.00 97.12 104 LEU A CA 1
ATOM 813 C C . LEU A 1 104 ? 9.002 0.921 -14.044 1.00 97.12 104 LEU A C 1
ATOM 815 O O . LEU A 1 104 ? 9.499 1.364 -15.078 1.00 97.12 104 LEU A O 1
ATOM 819 N N . GLU A 1 105 ? 9.724 0.735 -12.937 1.00 96.44 105 GLU A N 1
ATOM 820 C CA . GLU A 1 105 ? 11.174 0.959 -12.875 1.00 96.44 105 GLU A CA 1
ATOM 821 C C . GLU A 1 105 ? 11.928 0.016 -13.825 1.00 96.44 105 GLU A C 1
ATOM 823 O O . GLU A 1 105 ? 12.857 0.441 -14.516 1.00 96.44 105 GLU A O 1
ATOM 828 N N . PHE A 1 106 ? 11.504 -1.246 -13.927 1.00 97.44 106 PHE A N 1
ATOM 829 C CA . PHE A 1 106 ? 12.068 -2.194 -14.887 1.00 97.44 106 PHE A CA 1
ATOM 830 C C . PHE A 1 106 ? 11.829 -1.755 -16.340 1.00 97.44 106 PHE A C 1
ATOM 832 O O . PHE A 1 106 ? 12.777 -1.699 -17.128 1.00 97.44 106 PHE A O 1
ATOM 839 N N . LYS A 1 107 ? 10.589 -1.382 -16.690 1.00 97.12 107 LYS A N 1
ATOM 840 C CA . LYS A 1 107 ? 10.241 -0.878 -18.030 1.00 97.12 107 LYS A CA 1
ATOM 841 C C . LYS A 1 107 ? 11.025 0.383 -18.382 1.00 97.12 107 LYS A C 1
ATOM 843 O O . LYS A 1 107 ? 11.549 0.479 -19.489 1.00 97.12 107 LYS A O 1
ATOM 848 N N . LEU A 1 108 ? 11.163 1.314 -17.437 1.00 97.06 108 LEU A N 1
ATOM 849 C CA . LEU A 1 108 ? 11.944 2.534 -17.625 1.00 97.06 108 LEU A CA 1
ATOM 850 C C . LEU A 1 108 ? 13.409 2.217 -17.942 1.00 97.06 108 LEU A C 1
ATOM 852 O O . LEU A 1 108 ? 13.953 2.744 -18.907 1.00 97.06 108 LEU A O 1
ATOM 856 N N . ASN A 1 109 ? 14.032 1.310 -17.187 1.00 96.50 109 ASN A N 1
ATOM 857 C CA . ASN A 1 109 ? 15.416 0.908 -17.436 1.00 96.50 109 ASN A CA 1
ATOM 858 C C . ASN A 1 109 ? 15.597 0.229 -18.801 1.00 96.50 109 ASN A C 1
ATOM 860 O O . ASN A 1 109 ? 16.621 0.435 -19.451 1.00 96.50 109 ASN A O 1
ATOM 864 N N . LYS A 1 110 ? 14.619 -0.567 -19.255 1.00 96.75 110 LYS A N 1
ATOM 865 C CA . LYS A 1 110 ? 14.639 -1.148 -20.607 1.00 96.75 110 LYS A CA 1
ATOM 866 C C . LYS A 1 110 ? 14.560 -0.051 -21.674 1.00 96.75 110 LYS A C 1
ATOM 868 O O . LYS A 1 110 ? 15.325 -0.086 -22.631 1.00 96.75 110 LYS A O 1
ATOM 873 N N . MET A 1 111 ? 13.680 0.932 -21.488 1.00 95.25 111 MET A N 1
ATOM 874 C CA . MET A 1 111 ? 13.522 2.040 -22.433 1.00 95.25 111 MET A CA 1
ATOM 875 C C . MET A 1 111 ? 14.756 2.930 -22.520 1.00 95.25 111 MET A C 1
ATOM 877 O O . MET A 1 111 ? 15.146 3.286 -23.624 1.00 95.25 111 MET A O 1
ATOM 881 N N . LEU A 1 112 ? 15.410 3.218 -21.394 1.00 96.19 112 LEU A N 1
ATOM 882 C CA . LEU A 1 112 ? 16.658 3.985 -21.389 1.00 96.19 112 LEU A CA 1
ATOM 883 C C . LEU A 1 112 ? 17.763 3.288 -22.192 1.00 96.19 112 LEU A C 1
ATOM 885 O O . LEU A 1 112 ? 18.445 3.939 -22.974 1.00 96.19 112 LEU A O 1
ATOM 889 N N . LYS A 1 113 ? 17.896 1.960 -22.073 1.00 96.75 113 LYS A N 1
ATOM 890 C CA . LYS A 1 113 ? 18.857 1.194 -22.886 1.00 96.75 113 LYS A CA 1
ATOM 891 C C . LYS A 1 113 ? 18.544 1.268 -24.379 1.00 96.75 113 LYS A C 1
ATOM 893 O O . LYS A 1 113 ? 19.439 1.501 -25.180 1.00 96.75 113 LYS A O 1
ATOM 898 N N . ILE A 1 114 ? 17.273 1.115 -24.749 1.00 95.88 114 ILE A N 1
ATOM 899 C CA . ILE A 1 114 ? 16.844 1.220 -26.151 1.00 95.88 114 ILE A CA 1
ATOM 900 C C . ILE A 1 114 ? 17.080 2.639 -26.686 1.00 95.88 114 ILE A C 1
ATOM 902 O O . ILE A 1 114 ? 17.494 2.807 -27.829 1.00 95.88 114 ILE A O 1
ATOM 906 N N . GLU A 1 115 ? 16.862 3.670 -25.870 1.00 95.56 115 GLU A N 1
ATOM 907 C CA . GLU A 1 115 ? 17.148 5.057 -26.240 1.00 95.56 115 GLU A CA 1
ATOM 908 C C . GLU A 1 115 ? 18.653 5.295 -26.456 1.00 95.56 115 GLU A C 1
ATOM 910 O O . GLU A 1 115 ? 19.041 5.965 -27.416 1.00 95.56 115 GLU A O 1
ATOM 915 N N . GLU A 1 116 ? 19.514 4.722 -25.612 1.00 96.81 116 GLU A N 1
ATOM 916 C CA . GLU A 1 116 ? 20.970 4.744 -25.798 1.00 96.81 116 GLU A CA 1
ATOM 917 C C . GLU A 1 116 ? 21.376 4.068 -27.119 1.00 96.81 116 GLU A C 1
ATOM 919 O O . GLU A 1 116 ? 22.058 4.687 -27.941 1.00 96.81 116 GLU A O 1
ATOM 924 N N . GLU A 1 117 ? 20.887 2.852 -27.378 1.00 96.25 117 GLU A N 1
ATOM 925 C CA . GLU A 1 117 ? 21.146 2.104 -28.617 1.00 96.25 117 GLU A CA 1
ATOM 926 C C . GLU A 1 117 ? 20.641 2.852 -29.861 1.00 96.25 117 GLU A C 1
ATOM 928 O O . GLU A 1 117 ? 21.338 2.943 -30.878 1.00 96.25 117 GLU A O 1
ATOM 933 N N . PHE A 1 118 ? 19.454 3.455 -29.776 1.00 97.25 118 PHE A N 1
ATOM 934 C CA . PHE A 1 118 ? 18.888 4.268 -30.847 1.00 97.25 118 PHE A CA 1
ATOM 935 C C . PHE A 1 118 ? 19.753 5.497 -31.144 1.00 97.25 118 PHE A C 1
ATOM 937 O O . PHE A 1 118 ? 20.003 5.820 -32.308 1.00 97.25 118 PHE A O 1
ATOM 944 N N . ASN A 1 119 ? 20.253 6.176 -30.109 1.00 96.31 119 ASN A N 1
ATOM 945 C CA . ASN A 1 119 ? 21.135 7.328 -30.272 1.00 96.31 119 ASN A CA 1
ATOM 946 C C . ASN A 1 119 ? 22.471 6.940 -30.922 1.00 96.31 119 ASN A C 1
ATOM 948 O O . ASN A 1 119 ? 22.964 7.661 -31.798 1.00 96.31 119 ASN A O 1
ATOM 952 N N . GLU A 1 120 ? 23.039 5.791 -30.552 1.00 95.69 120 GLU A N 1
ATOM 953 C CA . GLU A 1 120 ? 24.229 5.256 -31.215 1.00 95.69 120 GLU A CA 1
ATOM 954 C C . GLU A 1 120 ? 23.974 4.937 -32.690 1.00 95.69 120 GLU A C 1
ATOM 956 O O . GLU A 1 120 ? 24.789 5.289 -33.551 1.00 95.69 120 GLU A O 1
ATOM 961 N N . LEU A 1 121 ? 22.847 4.287 -32.996 1.00 96.00 121 LEU A N 1
ATOM 962 C CA . LEU A 1 121 ? 22.476 3.936 -34.363 1.00 96.00 121 LEU A CA 1
ATOM 963 C C . LEU A 1 121 ? 22.261 5.188 -35.214 1.00 96.00 121 LEU A C 1
ATOM 965 O O . LEU A 1 121 ? 22.833 5.304 -36.296 1.00 96.00 121 LEU A O 1
ATOM 969 N N . ARG A 1 122 ? 21.536 6.177 -34.686 1.00 97.06 122 ARG A N 1
ATOM 970 C CA . ARG A 1 122 ? 21.343 7.479 -35.330 1.00 97.06 122 ARG A CA 1
ATOM 971 C C . ARG A 1 122 ? 22.677 8.145 -35.675 1.00 97.06 122 ARG A C 1
ATOM 973 O O . ARG A 1 122 ? 22.823 8.702 -36.763 1.00 97.06 122 ARG A O 1
ATOM 980 N N . LEU A 1 123 ? 23.660 8.085 -34.774 1.00 95.75 123 LEU A N 1
ATOM 981 C CA . LEU A 1 123 ? 24.988 8.643 -35.029 1.00 95.75 123 LEU A CA 1
ATOM 982 C C . LEU A 1 123 ? 25.742 7.871 -36.126 1.00 95.75 123 LEU A C 1
ATOM 984 O O . LEU A 1 123 ? 26.456 8.489 -36.918 1.00 95.75 123 LEU A O 1
ATOM 988 N N . LYS A 1 124 ? 25.598 6.541 -36.187 1.00 96.44 124 LYS A N 1
ATOM 989 C CA . LYS A 1 124 ? 26.173 5.711 -37.262 1.00 96.44 124 LYS A CA 1
ATOM 990 C C . LYS A 1 124 ? 25.550 6.050 -38.618 1.00 96.44 124 LYS A C 1
ATOM 992 O O . LYS A 1 124 ? 26.307 6.278 -39.559 1.00 96.44 124 LYS A O 1
ATOM 997 N N . CYS A 1 125 ? 24.224 6.182 -38.695 1.00 94.81 125 CYS A N 1
ATOM 998 C CA . CYS A 1 125 ? 23.532 6.573 -39.925 1.00 94.81 125 CYS A CA 1
ATOM 999 C C . CYS A 1 125 ? 24.015 7.938 -40.429 1.00 94.81 125 CYS A C 1
ATOM 1001 O O . CYS A 1 125 ? 24.419 8.052 -41.579 1.00 94.81 125 CYS A O 1
ATOM 1003 N N . ALA A 1 126 ? 24.100 8.944 -39.551 1.00 94.81 126 ALA A N 1
ATOM 1004 C CA . ALA A 1 126 ? 24.584 10.272 -39.934 1.00 94.81 126 ALA A CA 1
ATOM 1005 C C . ALA A 1 126 ? 26.023 10.254 -40.494 1.00 94.81 126 ALA A C 1
ATOM 1007 O O . ALA A 1 126 ? 26.355 11.017 -41.402 1.00 94.81 126 ALA A O 1
ATOM 1008 N N . LYS A 1 127 ? 26.896 9.379 -39.972 1.00 96.12 127 LYS A N 1
ATOM 1009 C CA . LYS A 1 127 ? 28.253 9.195 -40.515 1.00 96.12 127 LYS A CA 1
ATOM 1010 C C . LYS A 1 127 ? 28.223 8.563 -41.906 1.00 96.12 127 LYS A C 1
ATOM 1012 O O . LYS A 1 127 ? 28.883 9.072 -42.808 1.00 96.12 127 LYS A O 1
ATOM 1017 N N . GLN A 1 128 ? 27.447 7.494 -42.076 1.00 95.19 128 GLN A N 1
ATOM 1018 C CA . GLN A 1 128 ? 27.313 6.790 -43.353 1.00 95.19 128 GLN A CA 1
ATOM 1019 C C . GLN A 1 128 ? 26.689 7.675 -44.436 1.00 95.19 128 GLN A C 1
ATOM 1021 O O . GLN A 1 128 ? 27.165 7.673 -45.565 1.00 95.19 128 GLN A O 1
ATOM 1026 N N . GLU A 1 129 ? 25.687 8.487 -44.096 1.00 92.75 129 GLU A N 1
ATOM 1027 C CA . GLU A 1 129 ? 25.106 9.480 -45.007 1.00 92.75 129 GLU A CA 1
ATOM 1028 C C . GLU A 1 129 ? 26.163 10.477 -45.504 1.00 92.75 129 GLU A C 1
ATOM 1030 O O . GLU A 1 129 ? 26.230 10.760 -46.701 1.00 92.75 129 GLU A O 1
ATOM 1035 N N . GLY A 1 130 ? 27.038 10.958 -44.613 1.00 92.38 130 GLY A N 1
ATOM 1036 C CA . GLY A 1 130 ? 28.143 11.845 -44.981 1.00 92.38 130 GLY A CA 1
ATOM 1037 C C . GLY A 1 130 ? 29.178 11.180 -45.898 1.00 92.38 130 GLY A C 1
ATOM 1038 O O . GLY A 1 130 ? 29.627 11.788 -46.873 1.00 92.38 130 GLY A O 1
ATOM 1039 N N . GLU A 1 131 ? 29.544 9.925 -45.623 1.00 93.38 131 GLU A N 1
ATOM 1040 C CA . GLU A 1 131 ? 30.436 9.132 -46.483 1.00 93.38 131 GLU A CA 1
ATOM 1041 C C . GLU A 1 131 ? 29.814 8.873 -47.863 1.00 93.38 131 GLU A C 1
ATOM 1043 O O . GLU A 1 131 ? 30.487 9.005 -48.890 1.00 93.38 131 GLU A O 1
ATOM 1048 N N . LEU A 1 132 ? 28.516 8.570 -47.901 1.00 92.94 132 LEU A N 1
ATOM 1049 C CA . LEU A 1 132 ? 27.760 8.331 -49.125 1.00 92.94 132 LEU A CA 1
ATOM 1050 C C . LEU A 1 132 ? 27.652 9.611 -49.959 1.00 92.94 132 LEU A C 1
ATOM 1052 O O . LEU A 1 132 ? 27.895 9.576 -51.166 1.00 92.94 132 LEU A O 1
ATOM 1056 N N . GLU A 1 133 ? 27.376 10.760 -49.338 1.00 93.38 133 GLU A N 1
ATOM 1057 C CA . GLU A 1 133 ? 27.375 12.052 -50.027 1.00 93.38 133 GLU A CA 1
ATOM 1058 C C . GLU A 1 133 ? 28.766 12.392 -50.591 1.00 93.38 133 GLU A C 1
ATOM 1060 O O . GLU A 1 133 ? 28.887 12.836 -51.737 1.00 93.38 133 GLU A O 1
ATOM 1065 N N . ALA A 1 134 ? 29.836 12.130 -49.833 1.00 91.56 134 ALA A N 1
ATOM 1066 C CA . ALA A 1 134 ? 31.205 12.307 -50.310 1.00 91.56 134 ALA A CA 1
ATOM 1067 C C . ALA A 1 134 ? 31.525 11.389 -51.505 1.00 91.56 134 ALA A C 1
ATOM 1069 O O . ALA A 1 134 ? 32.100 11.853 -52.495 1.00 91.56 134 ALA A O 1
ATOM 1070 N N . SER A 1 135 ? 31.108 10.120 -51.450 1.00 92.19 135 SER A N 1
ATOM 1071 C CA . SER A 1 135 ? 31.262 9.145 -52.537 1.00 92.19 135 SER A CA 1
ATOM 1072 C C . SER A 1 135 ? 30.465 9.540 -53.789 1.00 92.19 135 SER A C 1
ATOM 1074 O O . SER A 1 135 ? 30.996 9.508 -54.906 1.00 92.19 135 SER A O 1
ATOM 1076 N N . ARG A 1 136 ? 29.225 10.024 -53.619 1.00 91.06 136 ARG A N 1
ATOM 1077 C CA . ARG A 1 136 ? 28.400 10.574 -54.710 1.00 91.06 136 ARG A CA 1
ATOM 1078 C C . ARG A 1 136 ? 29.101 11.748 -55.391 1.00 91.06 136 ARG A C 1
ATOM 1080 O O . ARG A 1 136 ? 29.284 11.724 -56.608 1.00 91.06 136 ARG A O 1
ATOM 1087 N N . ARG A 1 137 ? 29.592 12.722 -54.614 1.00 89.19 137 ARG A N 1
ATOM 1088 C CA . ARG A 1 137 ? 30.354 13.876 -55.134 1.00 89.19 137 ARG A CA 1
ATOM 1089 C C . ARG A 1 137 ? 31.652 13.455 -55.831 1.00 89.19 137 ARG A C 1
ATOM 1091 O O . ARG A 1 137 ? 32.054 14.072 -56.816 1.00 89.19 137 ARG A O 1
ATOM 1098 N N . PHE A 1 138 ? 32.332 12.424 -55.332 1.00 89.12 138 PHE A N 1
ATOM 1099 C CA . PHE A 1 138 ? 33.535 11.881 -55.967 1.00 89.12 138 PHE A CA 1
ATOM 1100 C C . PHE A 1 138 ? 33.222 11.227 -57.320 1.00 89.12 138 PHE A C 1
ATOM 1102 O O . PHE A 1 138 ? 33.891 11.505 -58.315 1.00 89.12 138 PHE A O 1
ATOM 1109 N N . THR A 1 139 ? 32.159 10.428 -57.382 1.00 85.62 139 THR A N 1
ATOM 1110 C CA . THR A 1 139 ? 31.704 9.776 -58.616 1.00 85.62 139 THR A CA 1
ATOM 1111 C C . THR A 1 139 ? 31.267 10.800 -59.665 1.00 85.62 139 THR A C 1
ATOM 1113 O O . THR A 1 139 ? 31.606 10.672 -60.840 1.00 85.62 139 THR A O 1
ATOM 1116 N N . GLU A 1 140 ? 30.573 11.862 -59.255 1.00 88.00 140 GLU A N 1
ATOM 1117 C CA . GLU A 1 140 ? 30.196 12.976 -60.133 1.00 88.00 140 GLU A CA 1
ATOM 1118 C C . GLU A 1 140 ? 31.425 13.698 -60.720 1.00 88.00 140 GLU A C 1
ATOM 1120 O O . GLU A 1 140 ? 31.477 13.993 -61.919 1.00 88.00 140 GLU A O 1
ATOM 1125 N N . LYS A 1 141 ? 32.474 13.908 -59.911 1.00 88.69 141 LYS A N 1
ATOM 1126 C CA . LYS A 1 141 ? 33.766 14.436 -60.388 1.00 88.69 141 LYS A CA 1
ATOM 1127 C C . LYS A 1 141 ? 34.450 13.504 -61.393 1.00 88.69 141 LYS A C 1
ATOM 1129 O O . LYS A 1 141 ? 34.985 13.983 -62.388 1.00 88.69 141 LYS A O 1
ATOM 1134 N N . LEU A 1 142 ? 34.412 12.189 -61.181 1.00 81.81 142 LEU A N 1
ATOM 1135 C CA . LEU A 1 142 ? 34.980 11.219 -62.129 1.00 81.81 142 LEU A CA 1
ATOM 1136 C C . LEU A 1 142 ? 34.210 11.176 -63.455 1.00 81.81 142 LEU A C 1
ATOM 1138 O O . LEU A 1 142 ? 34.827 11.126 -64.522 1.00 81.81 142 LEU A O 1
ATOM 1142 N N . LYS A 1 143 ? 32.873 11.237 -63.396 1.00 77.88 143 LYS A N 1
ATOM 1143 C CA . LYS A 1 143 ? 32.009 11.320 -64.584 1.00 77.88 143 LYS A CA 1
ATOM 1144 C C . LYS A 1 143 ? 32.287 12.600 -65.381 1.00 77.88 143 LYS A C 1
ATOM 1146 O O . LYS A 1 143 ? 32.470 12.532 -66.591 1.00 77.88 143 LYS A O 1
ATOM 1151 N N . SER A 1 144 ? 32.399 13.751 -64.712 1.00 76.19 144 SER A N 1
ATOM 1152 C CA . SER A 1 144 ? 32.697 15.037 -65.372 1.00 76.19 144 SER A CA 1
ATOM 1153 C C . SER A 1 144 ? 34.118 15.139 -65.939 1.00 76.19 144 SER A C 1
ATOM 1155 O O . SER A 1 144 ? 34.326 15.855 -66.916 1.00 76.19 144 SER A O 1
ATOM 1157 N N . GLN A 1 145 ? 35.088 14.399 -65.393 1.00 73.19 145 GLN A N 1
ATOM 1158 C CA . GLN A 1 145 ? 36.451 14.307 -65.936 1.00 73.19 145 GLN A CA 1
ATOM 1159 C C . GLN A 1 145 ? 36.602 13.298 -67.091 1.00 73.19 145 GLN A C 1
ATOM 1161 O O . GLN A 1 145 ? 37.712 13.112 -67.588 1.00 73.19 145 GLN A O 1
ATOM 1166 N N . 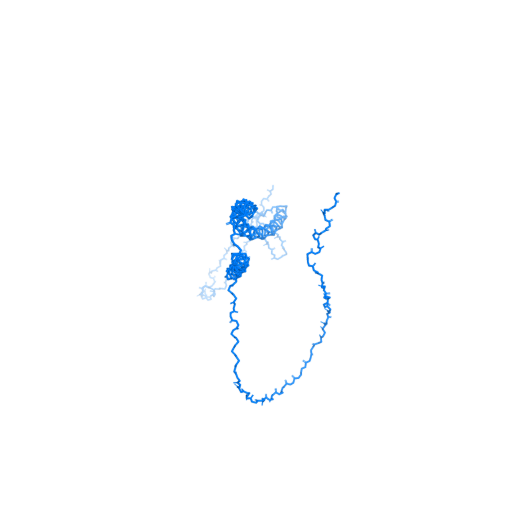GLY A 1 146 ? 35.515 12.663 -67.547 1.00 60.75 146 GLY A N 1
ATOM 1167 C CA . GLY A 1 146 ? 35.527 11.784 -68.723 1.00 60.75 146 GLY A CA 1
ATOM 1168 C C . GLY A 1 146 ? 36.255 10.451 -68.522 1.00 60.75 146 GLY A C 1
ATOM 1169 O O . GLY A 1 146 ? 36.624 9.806 -69.498 1.00 60.75 146 GLY A O 1
ATOM 1170 N N . PHE A 1 147 ? 36.472 10.022 -67.273 1.00 56.56 147 PHE A N 1
ATOM 1171 C CA . PHE A 1 147 ? 37.238 8.809 -66.952 1.00 56.56 147 PHE A CA 1
ATOM 1172 C C . PHE A 1 147 ? 36.443 7.499 -67.121 1.00 56.56 147 PHE A C 1
ATOM 1174 O O . PHE A 1 147 ? 37.006 6.412 -66.988 1.00 56.56 147 PHE A O 1
ATOM 1181 N N . VAL A 1 148 ? 35.138 7.574 -67.407 1.00 53.53 148 VAL A N 1
ATOM 1182 C CA . VAL A 1 148 ? 34.259 6.403 -67.534 1.00 53.53 148 VAL A CA 1
ATOM 1183 C C . VAL A 1 148 ? 33.964 6.148 -69.010 1.00 53.53 148 VAL A C 1
ATOM 1185 O O . VAL A 1 148 ? 33.163 6.838 -69.631 1.00 53.53 148 VAL A O 1
ATOM 1188 N N . ASN A 1 149 ? 34.626 5.137 -69.574 1.00 52.66 149 ASN A N 1
ATOM 1189 C CA . ASN A 1 149 ? 34.308 4.621 -70.901 1.00 52.66 149 ASN A CA 1
ATOM 1190 C C . ASN A 1 149 ? 32.856 4.098 -70.929 1.00 52.66 149 ASN A C 1
ATOM 1192 O O . ASN A 1 149 ? 32.392 3.437 -69.997 1.00 52.66 149 ASN A O 1
ATOM 1196 N N . THR A 1 150 ? 32.164 4.373 -72.032 1.00 51.56 150 THR A N 1
ATOM 1197 C CA . THR A 1 150 ? 30.726 4.190 -72.321 1.00 51.56 150 THR A CA 1
ATOM 1198 C C . THR A 1 150 ? 30.165 2.759 -72.211 1.00 51.56 150 THR A C 1
ATOM 1200 O O . THR A 1 150 ? 29.000 2.526 -72.521 1.00 51.56 150 THR A O 1
ATOM 1203 N N . SER A 1 151 ? 30.939 1.780 -71.735 1.00 52.97 151 SER A N 1
ATOM 1204 C CA . SER A 1 151 ? 30.469 0.414 -71.455 1.00 52.97 151 SER A CA 1
ATOM 1205 C C . SER A 1 151 ? 29.880 0.234 -70.050 1.00 52.97 151 SER A C 1
ATOM 1207 O O . SER A 1 151 ? 29.082 -0.676 -69.841 1.00 52.97 151 SER A O 1
ATOM 1209 N N . ASN A 1 152 ? 30.241 1.091 -69.086 1.00 53.62 152 ASN A N 1
ATOM 1210 C CA . ASN A 1 152 ? 29.884 0.902 -67.671 1.00 53.62 152 ASN A CA 1
ATOM 1211 C C . ASN A 1 152 ? 28.605 1.649 -67.242 1.00 53.62 152 ASN A C 1
ATOM 1213 O O . ASN A 1 152 ? 28.091 1.401 -66.153 1.00 53.62 152 ASN A O 1
ATOM 1217 N N . GLU A 1 153 ? 28.049 2.523 -68.087 1.00 55.38 153 GLU A N 1
ATOM 1218 C CA . GLU A 1 153 ? 26.876 3.354 -67.756 1.00 55.38 153 GLU A CA 1
ATOM 1219 C C . GLU A 1 153 ? 25.586 2.558 -67.502 1.00 55.38 153 GLU A C 1
ATOM 1221 O O . GLU A 1 153 ? 24.706 3.046 -66.801 1.00 55.38 153 GLU A O 1
ATOM 1226 N N . LYS A 1 154 ? 25.468 1.327 -68.019 1.00 57.41 154 LYS A N 1
ATOM 1227 C CA . LYS A 1 154 ? 24.302 0.451 -67.779 1.00 57.41 154 LYS A CA 1
ATOM 1228 C C . LYS A 1 154 ? 24.461 -0.484 -66.576 1.00 57.41 154 LYS A C 1
ATOM 1230 O O . LYS A 1 154 ? 23.462 -0.969 -66.050 1.00 57.41 154 LYS A O 1
ATOM 1235 N N . LEU A 1 155 ? 25.697 -0.742 -66.145 1.00 57.16 155 LEU A N 1
ATOM 1236 C CA . LEU A 1 155 ? 25.984 -1.698 -65.073 1.00 57.16 155 LEU A CA 1
ATOM 1237 C C . LEU A 1 155 ? 25.805 -1.060 -63.688 1.00 57.16 155 LEU A C 1
ATOM 1239 O O . LEU A 1 155 ? 25.216 -1.670 -62.807 1.00 57.16 155 LEU A O 1
ATOM 1243 N N . TYR A 1 156 ? 26.249 0.191 -63.520 1.00 60.44 156 TYR A N 1
ATOM 1244 C CA . TYR A 1 156 ? 26.163 0.907 -62.241 1.00 60.44 156 TYR A CA 1
ATOM 1245 C C . TYR A 1 156 ? 24.727 1.116 -61.729 1.00 60.44 156 TYR A C 1
ATOM 1247 O O . TYR A 1 156 ? 24.489 0.767 -60.579 1.00 60.44 156 TYR A O 1
ATOM 1255 N N . PRO A 1 157 ? 23.760 1.594 -62.540 1.00 66.31 157 PRO A N 1
ATOM 1256 C CA . PRO A 1 157 ? 22.380 1.757 -62.074 1.00 66.31 157 PRO A CA 1
ATOM 1257 C C . PRO A 1 157 ? 21.717 0.424 -61.717 1.00 66.31 157 PRO A C 1
ATOM 1259 O O . PRO A 1 157 ? 20.895 0.371 -60.814 1.00 66.31 157 PRO A O 1
ATOM 1262 N N . SER A 1 158 ? 22.076 -0.658 -62.418 1.00 66.19 158 SER A N 1
ATOM 1263 C CA . SER A 1 158 ? 21.521 -1.988 -62.139 1.00 66.19 158 SER A CA 1
ATOM 1264 C C . SER A 1 158 ? 22.027 -2.531 -60.801 1.00 66.19 158 SER A C 1
ATOM 1266 O O . SER A 1 158 ? 21.233 -3.032 -60.019 1.00 66.19 158 SER A O 1
ATOM 1268 N N . ILE A 1 159 ? 23.324 -2.368 -60.513 1.00 68.94 159 ILE A N 1
ATOM 1269 C CA . ILE A 1 159 ? 23.930 -2.796 -59.242 1.00 68.94 159 ILE A CA 1
ATOM 1270 C C . ILE A 1 159 ? 23.452 -1.919 -58.075 1.00 68.94 159 ILE A C 1
ATOM 1272 O O . ILE A 1 159 ? 23.260 -2.427 -56.978 1.00 68.94 159 ILE A O 1
ATOM 1276 N N . GLU A 1 160 ? 23.260 -0.614 -58.292 1.00 68.75 160 GLU A N 1
ATOM 1277 C CA . GLU A 1 160 ? 22.763 0.311 -57.262 1.00 68.75 160 GLU A CA 1
ATOM 1278 C C . GLU A 1 160 ? 21.306 -0.010 -56.891 1.00 68.75 160 GLU A C 1
ATOM 1280 O O . GLU A 1 160 ? 21.009 -0.158 -55.711 1.00 68.75 160 GLU A O 1
ATOM 1285 N N . ASN A 1 161 ? 20.439 -0.255 -57.881 1.00 72.38 161 ASN A N 1
ATOM 1286 C CA . ASN A 1 161 ? 19.056 -0.677 -57.639 1.00 72.38 161 ASN A CA 1
ATOM 1287 C C . ASN A 1 161 ? 18.975 -2.044 -56.940 1.00 72.38 161 ASN A C 1
ATOM 1289 O O . ASN A 1 161 ? 18.219 -2.199 -55.989 1.00 72.38 161 ASN A O 1
ATOM 1293 N N . GLU A 1 162 ? 19.769 -3.025 -57.382 1.00 73.00 162 GLU A N 1
ATOM 1294 C CA . GLU A 1 162 ? 19.795 -4.362 -56.773 1.00 73.00 162 GLU A CA 1
ATOM 1295 C C . GLU A 1 162 ? 20.350 -4.314 -55.338 1.00 73.00 162 GLU A C 1
ATOM 1297 O O . GLU A 1 162 ? 19.884 -5.036 -54.460 1.00 73.00 162 GLU A O 1
ATOM 1302 N N . ALA A 1 163 ? 21.318 -3.436 -55.056 1.00 73.19 163 ALA A N 1
ATOM 1303 C CA . ALA A 1 163 ? 21.823 -3.228 -53.702 1.00 73.19 163 ALA A CA 1
ATOM 1304 C C . ALA A 1 163 ? 20.799 -2.527 -52.794 1.00 73.19 163 ALA A C 1
ATOM 1306 O O . ALA A 1 163 ? 20.669 -2.915 -51.635 1.00 73.19 163 ALA A O 1
ATOM 1307 N N . GLU A 1 164 ? 20.074 -1.524 -53.299 1.00 75.19 164 GLU A N 1
ATOM 1308 C CA . GLU A 1 164 ? 19.014 -0.837 -52.550 1.00 75.19 164 GLU A CA 1
ATOM 1309 C C . GLU A 1 164 ? 17.838 -1.773 -52.234 1.00 75.19 164 GLU A C 1
ATOM 1311 O O . GLU A 1 164 ? 17.369 -1.787 -51.098 1.00 75.19 164 GLU A O 1
ATOM 1316 N N . GLU A 1 165 ? 17.408 -2.595 -53.196 1.00 75.94 165 GLU A N 1
ATOM 1317 C CA . GLU A 1 165 ? 16.310 -3.559 -53.032 1.00 75.94 165 GLU A CA 1
ATOM 1318 C C . GLU A 1 165 ? 16.664 -4.651 -52.009 1.00 75.94 165 GLU A C 1
ATOM 1320 O O . GLU A 1 165 ? 15.905 -4.886 -51.068 1.00 75.94 165 GLU A O 1
ATOM 1325 N N . ASN A 1 166 ? 17.869 -5.228 -52.100 1.00 78.00 166 ASN A N 1
ATOM 1326 C CA . ASN A 1 166 ? 18.350 -6.212 -51.125 1.00 78.00 166 ASN A CA 1
ATOM 1327 C C . ASN A 1 166 ? 18.491 -5.625 -49.710 1.00 78.00 166 ASN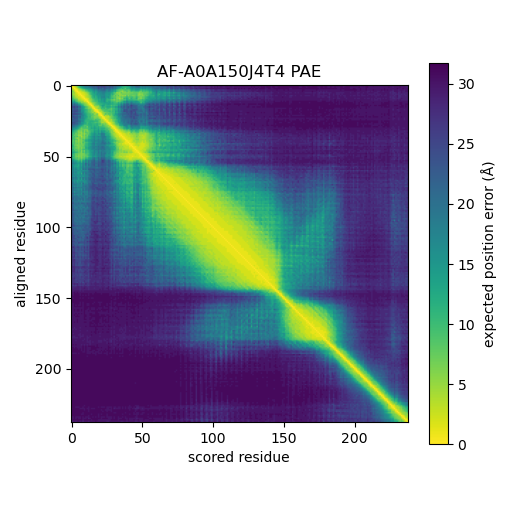 A C 1
ATOM 1329 O O . ASN A 1 166 ? 18.207 -6.30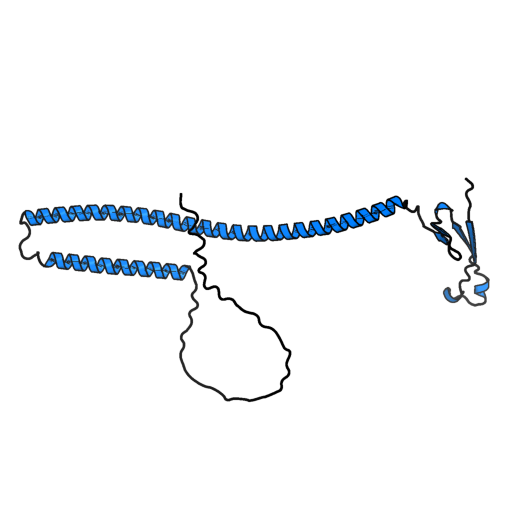5 -48.724 1.00 78.00 166 ASN A O 1
ATOM 1333 N N . LEU A 1 167 ? 18.936 -4.367 -49.589 1.00 79.06 167 LEU A N 1
ATOM 1334 C CA . LEU A 1 167 ? 19.049 -3.706 -48.288 1.00 79.06 167 LEU A CA 1
ATOM 1335 C C . LEU A 1 167 ? 17.663 -3.473 -47.670 1.00 79.06 167 LEU A C 1
ATOM 1337 O O . LEU A 1 167 ? 17.497 -3.659 -46.465 1.00 79.06 167 LEU A O 1
ATOM 1341 N N . LEU A 1 168 ? 16.676 -3.098 -48.492 1.00 81.75 168 LEU A N 1
ATOM 1342 C CA . LEU A 1 168 ? 15.294 -2.909 -48.057 1.00 81.75 168 LEU A CA 1
ATOM 1343 C C . LEU A 1 168 ? 14.713 -4.221 -47.516 1.00 81.75 168 LEU A C 1
ATOM 1345 O O . LEU A 1 168 ? 14.267 -4.253 -46.368 1.00 81.75 168 LEU A O 1
ATOM 1349 N N . GLU A 1 169 ? 14.823 -5.311 -48.281 1.00 81.88 169 GLU A N 1
ATOM 1350 C CA . GLU A 1 169 ? 14.353 -6.639 -47.864 1.00 81.88 169 GLU A CA 1
ATOM 1351 C C . GLU A 1 169 ? 15.024 -7.105 -46.562 1.00 81.88 169 GLU A C 1
ATOM 1353 O O . GLU A 1 169 ? 14.366 -7.647 -45.671 1.00 81.88 169 GLU A O 1
ATOM 1358 N N . GLU A 1 170 ? 16.331 -6.869 -46.401 1.00 82.81 170 GLU A N 1
ATOM 1359 C CA . GLU A 1 170 ? 17.047 -7.255 -45.183 1.00 82.81 170 GLU A CA 1
ATOM 1360 C C . GLU A 1 170 ? 16.604 -6.427 -43.963 1.00 82.81 170 GLU A C 1
ATOM 1362 O O . GLU A 1 170 ? 16.535 -6.949 -42.845 1.00 82.81 170 GLU A O 1
ATOM 1367 N N . THR A 1 171 ? 16.284 -5.143 -44.157 1.00 82.88 171 THR A N 1
ATOM 1368 C CA . THR A 1 171 ? 15.754 -4.286 -43.086 1.00 82.88 171 THR A CA 1
ATOM 1369 C C . THR A 1 171 ? 14.320 -4.636 -42.704 1.00 82.88 171 THR A C 1
ATOM 1371 O O . THR A 1 171 ? 14.024 -4.687 -41.511 1.00 82.88 171 THR A O 1
ATOM 1374 N N . GLU A 1 172 ? 13.458 -4.941 -43.676 1.00 81.75 172 GLU A N 1
ATOM 1375 C CA . GLU A 1 172 ? 12.083 -5.387 -43.429 1.00 81.75 172 GLU A CA 1
ATOM 1376 C C . GLU A 1 172 ? 12.074 -6.712 -42.668 1.00 81.75 172 GLU A C 1
ATOM 1378 O O . GLU A 1 172 ? 11.385 -6.847 -41.659 1.00 81.75 172 GLU A O 1
ATOM 1383 N N . LYS A 1 173 ? 12.929 -7.658 -43.068 1.00 85.12 173 LYS A N 1
ATOM 1384 C CA . LYS A 1 173 ? 13.048 -8.949 -42.389 1.00 85.12 173 LYS A CA 1
ATOM 1385 C C . LYS A 1 173 ? 13.528 -8.814 -40.942 1.00 85.12 173 LYS A C 1
ATOM 1387 O O . LYS A 1 173 ? 12.965 -9.442 -40.055 1.00 85.12 173 LYS A O 1
ATOM 1392 N N . LYS A 1 174 ? 14.517 -7.950 -40.680 1.00 85.06 174 LYS A N 1
ATOM 1393 C CA . LYS A 1 174 ? 14.972 -7.659 -39.305 1.00 85.06 174 LYS A CA 1
ATOM 1394 C C . LYS A 1 174 ? 13.895 -6.976 -38.467 1.00 85.06 174 LYS A C 1
ATOM 1396 O O . LYS A 1 174 ? 13.825 -7.220 -37.268 1.00 85.06 174 LYS A O 1
ATOM 1401 N N . PHE A 1 175 ? 13.083 -6.113 -39.071 1.00 79.12 175 PHE A N 1
ATOM 1402 C CA . PHE A 1 175 ? 11.983 -5.457 -38.374 1.00 79.12 175 PHE A CA 1
ATOM 1403 C C . PHE A 1 175 ? 10.886 -6.458 -37.981 1.00 79.12 175 PHE A C 1
ATOM 1405 O O . PHE A 1 175 ? 10.429 -6.438 -36.841 1.00 79.12 175 PHE A O 1
ATOM 1412 N N . GLU A 1 176 ? 10.533 -7.377 -38.882 1.00 80.56 176 GLU A N 1
ATOM 1413 C CA . GLU A 1 176 ? 9.606 -8.481 -38.599 1.00 80.56 176 GLU A CA 1
ATOM 1414 C C . GLU A 1 176 ? 10.141 -9.427 -37.514 1.00 80.56 176 GLU A C 1
ATOM 1416 O O . GLU A 1 176 ? 9.405 -9.797 -36.602 1.00 80.56 176 GLU A O 1
ATOM 1421 N N . ASP A 1 177 ? 11.429 -9.776 -37.547 1.00 81.75 177 ASP A N 1
ATOM 1422 C CA . ASP A 1 177 ? 12.046 -10.617 -36.514 1.00 81.75 177 ASP A CA 1
ATOM 1423 C C . ASP A 1 177 ? 11.974 -9.953 -35.124 1.00 81.75 177 ASP A C 1
ATOM 1425 O O . ASP A 1 177 ? 11.627 -10.609 -34.143 1.00 81.75 177 ASP A O 1
ATOM 1429 N N . ILE A 1 178 ? 12.217 -8.637 -35.034 1.00 80.50 178 ILE A N 1
ATOM 1430 C CA . ILE A 1 178 ? 12.094 -7.880 -33.775 1.00 80.50 178 ILE A CA 1
ATOM 1431 C C . ILE A 1 178 ? 10.643 -7.861 -33.281 1.00 80.50 178 ILE A C 1
ATOM 1433 O O . ILE A 1 178 ? 10.404 -8.060 -32.091 1.00 80.50 178 ILE A O 1
ATOM 1437 N N . LEU A 1 179 ? 9.668 -7.647 -34.171 1.00 73.38 179 LEU A N 1
ATOM 1438 C CA . LEU A 1 179 ? 8.252 -7.688 -33.798 1.00 73.38 179 LEU A CA 1
ATOM 1439 C C . LEU A 1 179 ? 7.855 -9.074 -33.270 1.00 73.38 179 LEU A C 1
ATOM 1441 O O . LEU A 1 179 ? 7.193 -9.169 -32.238 1.00 73.38 179 LEU A O 1
ATOM 1445 N N . ASN A 1 180 ? 8.301 -10.146 -33.921 1.00 74.69 180 ASN A N 1
ATOM 1446 C CA . ASN A 1 180 ? 8.002 -11.516 -33.501 1.00 74.69 180 ASN A CA 1
ATOM 1447 C C . ASN A 1 180 ? 8.668 -11.887 -32.157 1.00 74.69 180 ASN A C 1
ATOM 1449 O O . ASN A 1 180 ? 8.046 -12.550 -31.319 1.00 74.69 180 ASN A O 1
ATOM 1453 N N . ASP A 1 181 ? 9.890 -11.414 -31.902 1.00 67.81 181 ASP A N 1
ATOM 1454 C CA . ASP A 1 181 ? 10.577 -11.594 -30.614 1.00 67.81 181 ASP A CA 1
ATOM 1455 C C . ASP A 1 181 ? 9.923 -10.779 -29.480 1.00 67.81 181 ASP A C 1
ATOM 1457 O O . ASP A 1 181 ? 9.866 -11.227 -28.332 1.00 67.81 181 ASP A O 1
ATOM 1461 N N . GLU A 1 182 ? 9.379 -9.592 -29.767 1.00 58.94 182 GLU A N 1
ATOM 1462 C CA . GLU A 1 182 ? 8.645 -8.818 -28.762 1.00 58.94 182 GLU A CA 1
ATOM 1463 C C . GLU A 1 182 ? 7.297 -9.459 -28.402 1.00 58.94 182 GLU A C 1
ATOM 1465 O O . GLU A 1 182 ? 6.931 -9.463 -27.226 1.00 58.94 182 GLU A O 1
ATOM 1470 N N . PHE A 1 183 ? 6.587 -10.073 -29.353 1.00 54.16 183 PHE A N 1
ATOM 1471 C CA . PHE A 1 183 ? 5.331 -10.778 -29.063 1.00 54.16 183 PHE A CA 1
ATOM 1472 C C . PHE A 1 183 ? 5.538 -12.060 -28.243 1.00 54.16 183 PHE A C 1
ATOM 1474 O O . PHE A 1 183 ? 4.762 -12.326 -27.324 1.00 54.16 183 PHE A O 1
ATOM 1481 N N . THR A 1 184 ? 6.622 -12.803 -28.478 1.00 56.25 184 THR A N 1
ATOM 1482 C CA . THR A 1 184 ? 6.944 -14.007 -27.687 1.00 56.25 184 THR A CA 1
ATOM 1483 C C . THR A 1 184 ? 7.379 -13.698 -26.250 1.00 56.25 184 THR A C 1
ATOM 1485 O O . THR A 1 184 ? 7.223 -14.542 -25.368 1.00 56.25 184 THR A O 1
ATOM 1488 N N . LEU A 1 185 ? 7.864 -12.482 -25.969 1.00 50.59 185 LEU A N 1
ATOM 1489 C CA . LEU A 1 185 ? 8.250 -12.061 -24.617 1.00 50.59 185 LEU A CA 1
ATOM 1490 C C . LEU A 1 185 ? 7.076 -11.519 -23.775 1.00 50.59 185 LEU A C 1
ATOM 1492 O O . LEU A 1 185 ? 7.216 -11.388 -22.557 1.00 50.59 185 LEU A O 1
ATOM 1496 N N . PHE A 1 186 ? 5.939 -11.188 -24.401 1.00 49.00 186 PHE A N 1
ATOM 1497 C CA . PHE A 1 186 ? 4.758 -10.615 -23.734 1.00 49.00 186 PHE A CA 1
ATOM 1498 C C . PHE A 1 186 ? 3.550 -11.554 -23.622 1.00 49.00 186 PHE A C 1
ATOM 1500 O O . PHE A 1 186 ? 2.560 -11.183 -22.990 1.00 49.00 186 PHE A O 1
ATOM 1507 N N . GLY A 1 187 ? 3.624 -12.779 -24.134 1.00 45.50 187 GLY A N 1
ATOM 1508 C CA . GLY A 1 187 ? 2.571 -13.757 -23.915 1.00 45.50 187 GLY A CA 1
ATOM 1509 C C . GLY A 1 187 ? 2.943 -15.116 -24.469 1.00 45.50 187 GLY A C 1
ATOM 1510 O O . GLY A 1 187 ? 3.199 -15.262 -25.659 1.00 45.50 187 GLY A O 1
ATOM 1511 N N . GLU A 1 188 ? 2.914 -16.126 -23.606 1.00 48.66 188 GLU A N 1
ATOM 1512 C CA . GLU A 1 188 ? 2.562 -17.474 -24.034 1.00 48.66 188 GLU A CA 1
ATOM 1513 C C . GLU A 1 188 ? 1.177 -17.379 -24.702 1.00 48.66 188 GLU A C 1
ATOM 1515 O O . GLU A 1 188 ? 0.149 -17.396 -24.026 1.00 48.66 188 GLU A O 1
ATOM 1520 N N . GLU A 1 189 ? 1.127 -17.186 -26.022 1.00 51.12 189 GLU A N 1
ATOM 1521 C CA . GLU A 1 189 ? -0.103 -17.410 -26.772 1.00 51.12 189 GLU A CA 1
ATOM 1522 C C . GLU A 1 189 ? -0.382 -18.915 -26.742 1.00 51.12 189 GLU A C 1
ATOM 1524 O O . GLU A 1 189 ? 0.370 -19.728 -27.286 1.00 51.12 189 GLU A O 1
ATOM 1529 N N . GLU A 1 190 ? -1.461 -19.288 -26.051 1.00 43.09 190 GLU A N 1
ATOM 1530 C CA . GLU A 1 190 ? -2.110 -20.588 -26.174 1.00 43.09 190 GLU A CA 1
ATOM 1531 C C . GLU A 1 190 ? -2.251 -20.932 -27.662 1.00 43.09 190 GLU A C 1
ATOM 1533 O O . GLU A 1 190 ? -3.038 -20.324 -28.393 1.00 43.09 190 GLU A O 1
ATOM 1538 N N . ASN A 1 191 ? -1.495 -21.935 -28.112 1.00 40.12 191 ASN A N 1
ATOM 1539 C CA . ASN A 1 191 ? -1.706 -22.564 -29.406 1.00 40.12 191 ASN A CA 1
ATOM 1540 C C . ASN A 1 191 ? -3.103 -23.201 -29.406 1.00 40.12 191 ASN A C 1
ATOM 1542 O O . ASN A 1 191 ? -3.283 -24.338 -28.974 1.00 40.12 191 ASN A O 1
ATOM 1546 N N . LEU A 1 192 ? -4.101 -22.470 -29.901 1.00 41.94 192 LEU A N 1
ATOM 1547 C CA . LEU A 1 192 ? -5.368 -23.044 -30.335 1.00 41.94 192 LEU A CA 1
ATOM 1548 C C . LEU A 1 192 ? -5.081 -23.922 -31.555 1.00 41.94 192 LEU A C 1
ATOM 1550 O O . LEU A 1 192 ? -5.068 -23.462 -32.700 1.00 41.94 192 LEU A O 1
ATOM 1554 N N . GLU A 1 193 ? -4.822 -25.198 -31.278 1.00 40.59 193 GLU A N 1
ATOM 1555 C CA . GLU A 1 193 ? -4.774 -26.274 -32.257 1.00 40.59 193 GLU A CA 1
ATOM 1556 C C . GLU A 1 193 ? -6.034 -26.217 -33.129 1.00 40.59 193 GLU A C 1
ATOM 1558 O O . GLU A 1 193 ? -7.153 -26.513 -32.706 1.00 40.59 193 GLU A O 1
ATOM 1563 N N . LYS A 1 194 ? -5.853 -25.821 -34.389 1.00 46.16 194 LYS A N 1
ATOM 1564 C CA . LYS A 1 194 ? -6.834 -26.074 -35.441 1.00 46.16 194 LYS A CA 1
ATOM 1565 C C . LYS A 1 194 ? -6.699 -27.533 -35.860 1.00 46.16 194 LYS A C 1
ATOM 1567 O O . LYS A 1 194 ? -6.099 -27.819 -36.892 1.00 46.16 194 LYS A O 1
ATOM 1572 N N . GLU A 1 195 ? -7.257 -28.448 -35.076 1.00 33.09 195 GLU A N 1
ATOM 1573 C CA . GLU A 1 195 ? -7.462 -29.823 -35.525 1.00 33.09 195 GLU A CA 1
ATOM 1574 C C . GLU A 1 195 ? -8.899 -29.976 -36.040 1.00 33.09 195 GLU A C 1
ATOM 1576 O O . GLU A 1 195 ? -9.876 -30.074 -35.301 1.00 33.09 195 GLU A O 1
ATOM 1581 N N . SER A 1 196 ? -9.035 -29.910 -37.362 1.00 45.84 196 SER A N 1
ATOM 1582 C CA . SER A 1 196 ? -10.269 -30.204 -38.079 1.00 45.84 196 SER A CA 1
ATOM 1583 C C . SER A 1 196 ? -10.274 -31.667 -38.518 1.00 45.84 196 SER A C 1
ATOM 1585 O O . SER A 1 196 ? -9.649 -31.954 -39.535 1.00 45.84 196 SER A O 1
ATOM 1587 N N . VAL A 1 197 ? -11.001 -32.569 -37.846 1.00 34.00 197 VAL A N 1
ATOM 1588 C CA . VAL A 1 197 ? -11.469 -33.836 -38.454 1.00 34.00 197 VAL A CA 1
ATOM 1589 C C . VAL A 1 197 ? -12.814 -34.280 -37.850 1.00 34.00 197 VAL A C 1
ATOM 1591 O O . VAL A 1 197 ? -13.076 -34.137 -36.663 1.00 34.00 197 VAL A O 1
ATOM 1594 N N . GLU A 1 198 ? -13.672 -34.771 -38.744 1.00 37.16 198 GLU A N 1
ATOM 1595 C CA . GLU A 1 198 ? -15.084 -35.154 -38.645 1.00 37.16 198 GLU A CA 1
A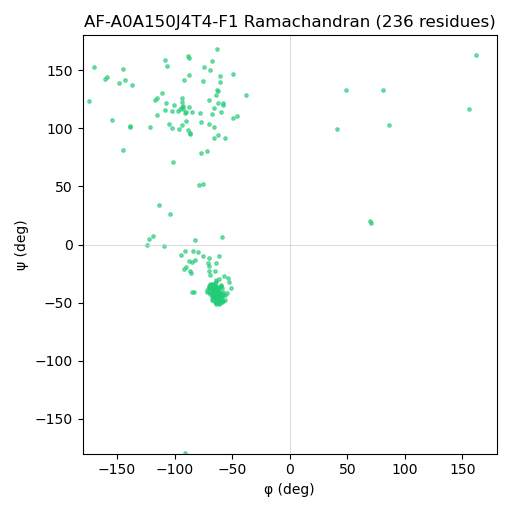TOM 1596 C C . GLU A 1 198 ? -15.455 -36.320 -37.693 1.00 37.16 198 GLU A C 1
ATOM 1598 O O . GLU A 1 198 ? -14.621 -37.170 -37.394 1.00 37.16 198 GLU A O 1
ATOM 1603 N N . LYS A 1 199 ? -16.788 -36.441 -37.470 1.00 33.84 199 LYS A N 1
ATOM 1604 C CA . LYS A 1 199 ? -17.610 -37.626 -37.079 1.00 33.84 199 LYS A CA 1
ATOM 1605 C C . LYS A 1 199 ? -17.603 -37.981 -35.584 1.00 33.84 199 LYS A C 1
ATOM 1607 O O . LYS A 1 199 ? -16.562 -38.033 -34.964 1.00 33.84 199 LYS A O 1
ATOM 1612 N N . GLU A 1 200 ? -18.718 -38.245 -34.898 1.00 31.56 200 GLU A N 1
ATOM 1613 C CA . GLU A 1 200 ? -20.045 -38.766 -35.256 1.00 31.56 200 GLU A CA 1
ATOM 1614 C C . GLU A 1 200 ? -21.044 -38.382 -34.134 1.00 31.56 200 GLU A C 1
ATOM 1616 O O . GLU A 1 200 ? -20.695 -38.416 -32.954 1.00 31.56 200 GLU A O 1
ATOM 1621 N N . MET A 1 201 ? -22.293 -38.040 -34.475 1.00 40.41 201 MET A N 1
ATOM 1622 C CA . MET A 1 201 ? -23.392 -37.915 -33.499 1.00 40.41 201 MET A CA 1
ATOM 1623 C C . MET A 1 201 ? -23.886 -39.299 -33.047 1.00 40.41 201 MET A C 1
ATOM 1625 O O . MET A 1 201 ? -24.139 -40.145 -33.907 1.00 40.41 201 MET A O 1
ATOM 1629 N N . PRO A 1 202 ? -24.222 -39.486 -31.758 1.00 40.34 202 PRO A N 1
ATOM 1630 C CA . PRO A 1 202 ? -25.247 -40.434 -31.347 1.00 40.34 202 PRO A CA 1
ATOM 1631 C C . PRO A 1 202 ? -26.522 -39.717 -30.849 1.00 40.34 202 PRO A C 1
ATOM 1633 O O . PRO A 1 202 ? -26.487 -38.531 -30.518 1.00 40.34 202 PRO A O 1
ATOM 1636 N N . PRO A 1 203 ? -27.671 -40.415 -30.857 1.00 39.75 203 PRO A N 1
ATOM 1637 C CA . PRO A 1 203 ? -28.981 -39.803 -31.048 1.00 39.75 203 PRO A CA 1
ATOM 1638 C C . PRO A 1 203 ? -29.647 -39.310 -29.761 1.00 39.75 203 PRO A C 1
ATOM 1640 O O . PRO A 1 203 ? -29.362 -39.776 -28.656 1.00 39.75 203 PRO A O 1
ATOM 1643 N N . ASP A 1 204 ? -30.612 -38.417 -29.980 1.00 35.94 204 ASP A N 1
ATOM 1644 C CA . ASP A 1 204 ? -31.595 -37.906 -29.032 1.00 35.94 204 ASP A CA 1
ATOM 1645 C C . ASP A 1 204 ? -32.114 -38.962 -28.046 1.00 35.94 204 ASP A C 1
ATOM 1647 O O . ASP A 1 204 ? -32.664 -40.004 -28.419 1.00 35.94 204 ASP A O 1
ATOM 1651 N N . ARG A 1 205 ? -32.053 -38.621 -26.756 1.00 33.53 205 ARG A N 1
ATOM 1652 C CA . ARG A 1 205 ? -32.979 -39.150 -25.754 1.00 33.53 205 ARG A CA 1
ATOM 1653 C C . ARG A 1 205 ? -33.723 -38.001 -25.099 1.00 33.53 205 ARG A C 1
ATOM 1655 O O . ARG A 1 205 ? -33.226 -37.327 -24.205 1.00 33.53 205 ARG A O 1
ATOM 1662 N N . VAL A 1 206 ? -34.952 -37.842 -25.570 1.00 39.91 206 VAL A N 1
ATOM 1663 C CA . VAL A 1 206 ? -36.037 -37.109 -24.928 1.00 39.91 206 VAL A CA 1
ATOM 1664 C C . VAL A 1 206 ? -36.292 -37.709 -23.545 1.00 39.91 206 VAL A C 1
ATOM 1666 O O . VAL A 1 206 ? -36.639 -38.884 -23.447 1.00 39.91 206 VAL A O 1
ATOM 1669 N N . LEU A 1 207 ? -36.179 -36.895 -22.495 1.00 35.34 207 LEU A N 1
ATOM 1670 C CA . LEU A 1 207 ? -36.927 -37.075 -21.250 1.00 35.34 207 LEU A CA 1
ATOM 1671 C C . LEU A 1 207 ? -37.414 -35.705 -20.762 1.00 35.34 207 LEU A C 1
ATOM 1673 O O . LEU A 1 207 ? -36.668 -34.896 -20.220 1.00 35.34 207 LEU A O 1
ATOM 1677 N N . THR A 1 208 ? -38.696 -35.474 -21.012 1.00 36.31 208 THR A N 1
ATOM 1678 C CA . THR A 1 208 ? -39.581 -34.493 -20.379 1.00 36.31 208 THR A CA 1
ATOM 1679 C C . THR A 1 208 ? -39.736 -34.783 -18.888 1.00 36.31 208 THR A C 1
ATOM 1681 O O . THR A 1 208 ? -40.082 -35.922 -18.588 1.00 36.31 208 THR A O 1
ATOM 1684 N N . VAL A 1 209 ? -39.604 -33.786 -18.000 1.00 33.72 209 VAL A N 1
ATOM 1685 C CA . VAL A 1 209 ? -40.417 -33.659 -16.766 1.00 33.72 209 VAL A CA 1
ATOM 1686 C C . VAL A 1 209 ? -40.500 -32.182 -16.333 1.00 33.72 209 VAL A C 1
ATOM 1688 O O . VAL A 1 209 ? -39.523 -31.607 -15.866 1.00 33.72 209 VAL A O 1
ATOM 1691 N N . ASP A 1 210 ? -41.694 -31.635 -16.544 1.00 31.98 210 ASP A N 1
ATOM 1692 C CA . ASP A 1 210 ? -42.522 -30.712 -15.754 1.00 31.98 210 ASP A CA 1
ATOM 1693 C C . ASP A 1 210 ? -42.021 -29.397 -15.124 1.00 31.98 210 ASP A C 1
ATOM 1695 O O . ASP A 1 210 ? -41.038 -29.279 -14.398 1.00 31.98 210 ASP A O 1
ATOM 1699 N N . GLU 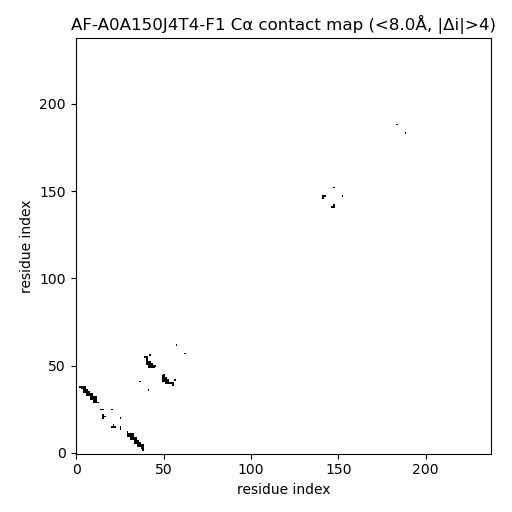A 1 211 ? -42.876 -28.410 -15.390 1.00 32.47 211 GLU A N 1
ATOM 1700 C CA . GLU A 1 211 ? -42.916 -27.009 -15.007 1.00 32.47 211 GLU A CA 1
ATOM 1701 C C . GLU A 1 211 ? -43.201 -26.798 -13.508 1.00 32.47 211 GLU A C 1
ATOM 1703 O O . GLU A 1 211 ? -43.982 -27.521 -12.892 1.00 32.47 211 GLU A O 1
ATOM 1708 N N . THR A 1 212 ? -42.683 -25.711 -12.928 1.00 34.16 212 THR A N 1
ATOM 1709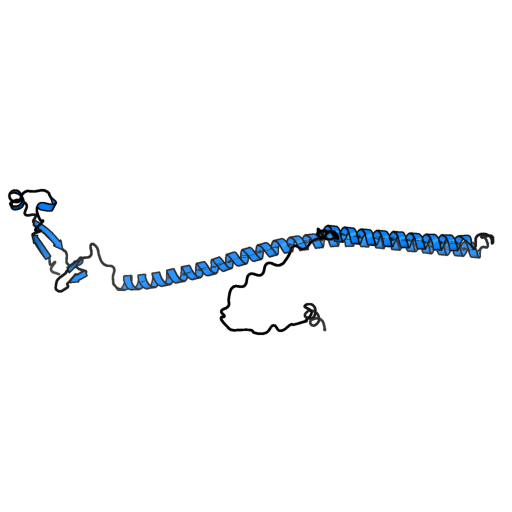 C CA . THR A 1 212 ? -43.536 -24.604 -12.439 1.00 34.16 212 THR A CA 1
ATOM 1710 C C . THR A 1 212 ? -42.706 -23.367 -12.044 1.00 34.16 212 THR A C 1
ATOM 1712 O O . THR A 1 212 ? -41.524 -23.493 -11.722 1.00 34.16 212 THR A O 1
ATOM 1715 N N . PRO A 1 213 ? -43.294 -22.154 -12.121 1.00 38.16 213 PRO A N 1
ATOM 1716 C CA . PRO A 1 213 ? -42.569 -20.894 -12.275 1.00 38.16 213 PRO A CA 1
ATOM 1717 C C . PRO A 1 213 ? -42.542 -20.055 -10.990 1.00 38.16 213 PRO A C 1
ATOM 1719 O O . PRO A 1 213 ? -43.493 -20.082 -10.212 1.00 38.16 213 PRO A O 1
ATOM 1722 N N . VAL A 1 214 ? -41.521 -19.209 -10.822 1.00 33.00 214 VAL A N 1
ATOM 1723 C CA . VAL A 1 214 ? -41.655 -17.972 -10.036 1.00 33.00 214 VAL A CA 1
ATOM 1724 C C . VAL A 1 214 ? -40.970 -16.823 -10.773 1.00 33.00 214 VAL A C 1
ATOM 1726 O O . VAL A 1 214 ? -39.925 -16.956 -11.402 1.00 33.00 214 VAL A O 1
ATOM 1729 N N . GLU A 1 215 ? -41.684 -15.716 -10.736 1.00 29.97 215 GLU A N 1
ATOM 1730 C CA . GLU A 1 215 ? -41.703 -14.564 -11.611 1.00 29.97 215 GLU A CA 1
ATOM 1731 C C . GLU A 1 215 ? -40.681 -13.485 -11.210 1.00 29.97 215 GLU A C 1
ATOM 1733 O O . GLU A 1 215 ? -40.302 -13.361 -10.048 1.00 29.97 215 GLU A O 1
ATOM 1738 N N . SER A 1 216 ? -40.401 -12.602 -12.175 1.00 27.33 216 SER A N 1
ATOM 1739 C CA . SER A 1 216 ? -40.095 -11.178 -11.966 1.00 27.33 216 SER A CA 1
ATOM 1740 C C . SER A 1 216 ? -38.643 -10.761 -11.658 1.00 27.33 216 SER A C 1
ATOM 1742 O O . SER A 1 216 ? -38.182 -10.798 -10.526 1.00 27.33 216 SER A O 1
ATOM 1744 N N . GLN A 1 217 ? -37.958 -10.219 -12.676 1.00 31.58 217 GLN A N 1
ATOM 1745 C CA . GLN A 1 217 ? -37.675 -8.771 -12.844 1.00 31.58 217 GLN A CA 1
ATOM 1746 C C . GLN A 1 217 ? -36.423 -8.545 -13.717 1.00 31.58 217 GLN A C 1
ATOM 1748 O O . GLN A 1 217 ? -35.304 -8.880 -13.341 1.00 31.58 217 GLN A O 1
ATOM 1753 N N . ARG A 1 218 ? -36.604 -7.909 -14.886 1.00 34.75 218 ARG A N 1
ATOM 1754 C CA . ARG A 1 218 ? -35.536 -7.124 -15.541 1.00 34.75 218 ARG A CA 1
ATOM 1755 C C . ARG A 1 218 ? -35.370 -5.807 -14.767 1.00 34.75 218 ARG A C 1
ATOM 1757 O O . ARG A 1 218 ? -36.370 -5.296 -14.262 1.00 34.75 218 ARG A O 1
ATOM 1764 N N . PRO A 1 219 ? -34.177 -5.189 -14.779 1.00 35.69 219 PRO A N 1
ATOM 1765 C CA . PRO A 1 219 ? -34.026 -4.091 -15.736 1.00 35.69 219 PRO A CA 1
ATOM 1766 C C . PRO A 1 219 ? -32.638 -3.963 -16.396 1.00 35.69 219 PRO A C 1
ATOM 1768 O O . PRO A 1 219 ? -31.595 -4.104 -15.775 1.00 35.69 219 PRO A O 1
ATOM 1771 N N . ALA A 1 220 ? -32.703 -3.625 -17.686 1.00 33.22 220 ALA A N 1
ATOM 1772 C CA . ALA A 1 220 ? -31.903 -2.630 -18.405 1.00 33.22 220 ALA A CA 1
ATOM 1773 C C . ALA A 1 220 ? -30.389 -2.510 -18.124 1.00 33.22 220 ALA A C 1
ATOM 1775 O O . ALA A 1 220 ? -29.940 -1.736 -17.285 1.00 33.22 220 ALA A O 1
ATOM 1776 N N . THR A 1 221 ? -29.598 -3.121 -19.002 1.00 39.19 221 THR A N 1
ATOM 1777 C CA . THR A 1 221 ? -28.314 -2.572 -19.465 1.00 39.19 221 THR A CA 1
ATOM 1778 C C . THR A 1 221 ? -28.519 -1.255 -20.224 1.00 39.19 221 THR A C 1
ATOM 1780 O O . THR A 1 221 ? -29.294 -1.246 -21.184 1.00 39.19 221 THR A O 1
ATOM 1783 N N . PRO A 1 222 ? -27.752 -0.190 -19.939 1.00 40.75 222 PRO A N 1
ATOM 1784 C CA . PRO A 1 222 ? -27.335 0.752 -20.959 1.00 40.75 222 PRO A CA 1
ATOM 1785 C C . PRO A 1 222 ? -25.921 0.382 -21.423 1.00 40.75 222 PRO A C 1
ATOM 1787 O O . PRO A 1 222 ? -24.955 0.451 -20.666 1.00 40.75 222 PRO A O 1
ATOM 1790 N N . GLN A 1 223 ? -25.811 -0.014 -22.690 1.00 45.31 223 GLN A N 1
ATOM 1791 C CA . GLN A 1 223 ? -24.550 -0.010 -23.423 1.00 45.31 223 GLN A CA 1
ATOM 1792 C C . GLN A 1 223 ? -24.019 1.433 -23.452 1.00 45.31 223 GLN A C 1
ATOM 1794 O O . GLN A 1 223 ? -24.638 2.292 -24.077 1.00 45.31 223 GLN A O 1
AT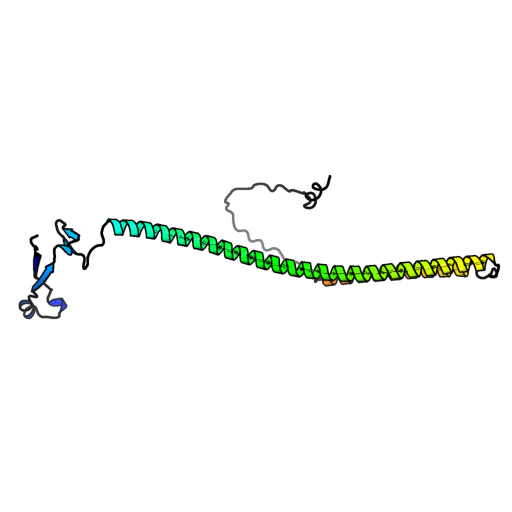OM 1799 N N . SER A 1 224 ? -22.887 1.717 -22.802 1.00 44.25 224 SER A N 1
ATOM 1800 C CA . SER A 1 224 ? -22.093 2.908 -23.119 1.00 44.25 224 SER A CA 1
ATOM 1801 C C . SER A 1 224 ? -20.893 2.486 -23.964 1.00 44.25 224 SER A C 1
ATOM 1803 O O . SER A 1 224 ? -19.889 1.967 -23.487 1.00 44.25 224 SER A O 1
ATOM 1805 N N . SER A 1 225 ? -21.007 2.700 -25.272 1.00 52.59 225 SER A N 1
ATOM 1806 C CA . SER A 1 225 ? -19.917 2.571 -26.240 1.00 52.59 225 SER A CA 1
ATOM 1807 C C . SER A 1 225 ? -19.012 3.810 -26.205 1.00 52.59 225 SER A C 1
ATOM 1809 O O . SER A 1 225 ? -18.792 4.454 -27.233 1.00 52.59 225 SER A O 1
ATOM 1811 N N . GLU A 1 226 ? -18.544 4.212 -25.021 1.00 54.94 226 GLU A N 1
ATOM 1812 C CA . GLU A 1 226 ? -17.722 5.413 -24.869 1.00 54.94 226 GLU A CA 1
ATOM 1813 C C . GLU A 1 226 ? -16.266 5.042 -24.569 1.00 54.94 226 GLU A C 1
ATOM 1815 O O . GLU A 1 226 ? -15.943 4.423 -23.558 1.00 54.94 226 GLU A O 1
ATOM 1820 N N . ASN A 1 227 ? -15.388 5.404 -25.506 1.00 62.34 227 ASN A N 1
ATOM 1821 C CA . ASN A 1 227 ? -13.963 5.095 -25.496 1.00 62.34 227 ASN A CA 1
ATOM 1822 C C . ASN A 1 227 ? -13.267 5.738 -24.267 1.00 62.34 227 ASN A C 1
ATOM 1824 O O . ASN A 1 227 ? -13.307 6.969 -24.129 1.00 62.34 227 ASN A O 1
ATOM 1828 N N . PRO A 1 228 ? -12.604 4.954 -23.391 1.00 60.50 228 PRO A N 1
ATOM 1829 C CA . PRO A 1 228 ? -12.062 5.432 -22.113 1.00 60.50 228 PRO A CA 1
ATOM 1830 C C . PRO A 1 228 ? -10.944 6.478 -22.251 1.00 60.50 228 PRO A C 1
ATOM 1832 O O . PRO A 1 228 ? -10.668 7.215 -21.305 1.00 60.50 228 PRO A O 1
ATOM 1835 N N . PHE A 1 229 ? -10.343 6.623 -23.435 1.00 55.62 229 PHE A N 1
ATOM 1836 C CA . PHE A 1 229 ? -9.235 7.554 -23.671 1.00 55.62 229 PHE A CA 1
ATOM 1837 C C . PHE A 1 229 ? -9.663 9.000 -23.967 1.00 55.62 229 PHE A C 1
ATOM 1839 O O . PHE A 1 229 ? -8.825 9.899 -24.018 1.00 55.62 229 PHE A O 1
ATOM 1846 N N . ARG A 1 230 ? -10.966 9.284 -24.105 1.00 55.94 230 ARG A N 1
ATOM 1847 C CA . ARG A 1 230 ? -11.450 10.641 -24.434 1.00 55.94 230 ARG A CA 1
ATOM 1848 C C . ARG A 1 230 ? -11.405 11.647 -23.277 1.00 55.94 230 ARG A C 1
ATOM 1850 O O . ARG A 1 230 ? -11.632 12.835 -23.505 1.00 55.94 230 ARG A O 1
ATOM 1857 N N . ARG A 1 231 ? -11.131 11.203 -22.044 1.00 55.12 231 ARG A N 1
ATOM 1858 C CA . ARG A 1 231 ? -11.105 12.075 -20.853 1.00 55.12 231 ARG A CA 1
ATOM 1859 C C . ARG A 1 231 ? -9.791 12.841 -20.662 1.00 55.12 231 ARG A C 1
ATOM 1861 O O . ARG A 1 231 ? -9.781 13.801 -19.903 1.00 55.12 231 ARG A O 1
ATOM 1868 N N . PHE A 1 232 ? -8.723 12.489 -21.380 1.00 52.84 232 PHE A N 1
ATOM 1869 C CA . PHE A 1 232 ? -7.389 13.068 -21.158 1.00 52.84 232 PHE A CA 1
ATOM 1870 C C . PHE A 1 232 ? -7.064 14.318 -21.991 1.00 52.84 232 PHE A C 1
ATOM 1872 O O . PHE A 1 232 ? -6.035 14.948 -21.781 1.00 52.84 232 PHE A O 1
ATOM 1879 N N . SER A 1 233 ? -7.930 14.736 -22.916 1.00 54.78 233 SER A N 1
ATOM 1880 C CA . SER A 1 233 ? -7.589 15.772 -23.905 1.00 54.78 233 SER A CA 1
ATOM 1881 C C . SER A 1 233 ? -8.186 17.165 -23.641 1.00 54.78 233 SER A C 1
ATOM 1883 O O . SER A 1 233 ? -8.383 17.928 -24.585 1.00 54.78 233 SER A O 1
ATOM 1885 N N . LYS A 1 234 ? -8.493 17.535 -22.386 1.00 54.75 234 LYS A N 1
ATOM 1886 C CA . LYS A 1 234 ? -9.038 18.876 -22.064 1.00 54.75 234 LYS A CA 1
ATOM 1887 C C . LYS A 1 234 ? -8.254 19.726 -21.061 1.00 54.75 234 LYS A C 1
ATOM 1889 O O . LYS A 1 234 ? -8.684 20.843 -20.798 1.00 54.75 234 LYS A O 1
ATOM 1894 N N . GLU A 1 235 ? -7.084 19.294 -20.600 1.00 54.75 235 GLU A N 1
ATOM 1895 C CA . GLU A 1 235 ? -6.274 20.078 -19.650 1.00 54.75 235 GLU A CA 1
ATOM 1896 C C . GLU A 1 235 ? -4.942 20.585 -20.214 1.00 54.75 235 GLU A C 1
ATOM 1898 O O . GLU A 1 235 ? -3.987 20.737 -19.478 1.00 54.75 235 GLU A O 1
ATOM 1903 N N . TYR A 1 236 ? -4.855 20.926 -21.502 1.00 52.06 236 TYR A N 1
ATOM 1904 C CA . TYR A 1 236 ? -3.735 21.740 -21.999 1.00 52.06 236 TYR A CA 1
ATOM 1905 C C . TYR A 1 236 ? -4.193 22.685 -23.112 1.00 52.06 236 TYR A C 1
ATOM 1907 O O . TYR A 1 236 ? -4.028 22.417 -24.299 1.00 52.06 236 TYR A O 1
ATOM 1915 N N . LYS A 1 237 ? -4.777 23.819 -22.714 1.00 46.78 237 LYS A N 1
ATOM 1916 C CA . LYS A 1 237 ? -4.731 25.073 -23.480 1.00 46.78 237 LYS A CA 1
ATOM 1917 C C . LYS A 1 237 ? -4.513 26.225 -22.498 1.00 46.78 237 LYS A C 1
ATOM 1919 O O . LYS A 1 237 ? -5.442 26.626 -21.801 1.00 46.78 237 LYS A O 1
ATOM 1924 N N . LYS A 1 238 ? -3.267 26.689 -22.421 1.00 42.72 238 LYS A N 1
ATOM 1925 C CA . LYS A 1 238 ? -2.922 28.065 -22.056 1.00 42.72 238 LYS A CA 1
ATOM 1926 C C . LYS A 1 238 ? -2.750 28.852 -23.345 1.00 42.72 238 LYS A C 1
ATOM 1928 O O . LYS A 1 238 ? -2.264 28.231 -24.317 1.00 42.72 238 LYS A O 1
#

Organism: NCBI:txid1705564

Mean predicted aligned error: 22.05 Å

Solvent-accessible surface area (backbone atoms only — not comparable to full-atom values): 15145 Å² total; per-residue (Å²): 133,82,86,63,73,50,78,47,83,43,75,57,82,70,66,37,69,85,74,75,44,51,84,79,57,42,76,76,66,77,53,74,53,77,49,80,50,55,65,80,30,54,76,46,78,58,98,91,49,73,44,69,42,100,51,82,77,76,55,73,66,56,57,53,50,52,52,52,52,48,53,50,50,55,53,49,50,52,53,51,50,55,54,48,54,53,50,52,54,50,52,53,53,52,49,53,54,50,52,54,47,52,53,51,53,51,51,50,56,53,49,52,52,51,51,52,53,48,53,54,49,52,53,50,50,58,51,51,52,52,53,48,52,52,49,52,56,49,50,53,51,42,58,75,68,64,75,67,65,90,79,50,76,70,52,54,60,52,52,52,51,53,50,53,52,53,51,48,54,54,50,52,51,52,51,51,50,53,54,55,55,53,49,62,75,74,42,88,71,80,80,78,77,86,79,88,80,85,88,83,90,81,81,92,78,91,78,90,82,86,87,85,88,88,83,88,82,86,82,82,86,79,87,75,95,67,70,84,74,72,77,74,82,77,85,84,81,132

Secondary structure (DSSP, 8-state):
----EEEEEEE----GGGGT--TTTGGG---EEEEEEEGGGEEEE-SS-EEE-SSPPPPHHHHHHHHHHHHHHHHHHHHHHHHHHHHHHHHHHHHHHHHHHHHHHHHHHHHHHHHHHHHHHHHHHHHHHHHHHHHHHHHHHHHHTT-S-TTSTTHHHHHHHHHHHHHHHHHHHHHHHHHHHHHHHH-----------------------------------------GGGGSSSS---

Foldseek 3Di:
DDWDKDKDFDFPQDPCVVVVDDPVCSVVDRDTDIDIATPQQFPDDDPPDTHGHPDHDPDPVVVVVVVVVVVVVVVVVVVVVVVVVVVVVVVVVVVVVVVVVVVVVVVVVVVVVVVVVVVVVVVVVVVVVVVVVVVVVVVVVCVVVVVDDPPCPVVVVVVVVVVVVVVVVVVVVVVVVVVVVVVVVVDPDPPPDPDDDDDDDDDDDDDDDDDDDDDDDDDDDDDDPDDPPPPPPDPDDD

pLDDT: mean 70.68, std 21.52, range [27.33, 97.5]

Sequence (238 aa):
MVEGKILIHMKLGQSAESYGLSRSESKLLRFETKITIVSDEIVSVGKDCIIVSKGKLPPLEEIKKAKVYKAENDSLKEKLAEVNDELENSLRKLKVLKEDKSELEFKLNKMLKIEEEFNELRLKCAKQEGELEASRRFTEKLKSQGFVNTSNEKLYPSIENEAEENLLEETEKKFEDILNDEFTLFGEEENLEKESVEKEMPPDRVLTVDETPVESQRPATPQSSENPFRRFSKEYKK